Protein AF-A0A1F8E9P5-F1 (afdb_monomer_lite)

Structure (mmCIF, N/CA/C/O backbone):
data_AF-A0A1F8E9P5-F1
#
_entry.id   AF-A0A1F8E9P5-F1
#
loop_
_atom_site.group_PDB
_atom_site.id
_atom_site.type_symbol
_atom_site.label_atom_id
_atom_site.label_alt_id
_atom_site.label_comp_id
_atom_site.label_asym_id
_atom_site.label_entity_id
_atom_site.label_seq_id
_atom_site.pdbx_PDB_ins_code
_atom_site.Cartn_x
_atom_site.Cartn_y
_atom_site.Cartn_z
_atom_site.occupancy
_atom_site.B_iso_or_equiv
_atom_site.auth_seq_id
_atom_site.auth_comp_id
_atom_site.auth_asym_id
_atom_site.auth_atom_id
_atom_site.pdbx_PDB_model_num
ATOM 1 N N . MET A 1 1 ? -4.922 -18.861 25.601 1.00 69.19 1 MET A N 1
ATOM 2 C CA . MET A 1 1 ? -3.765 -18.806 24.678 1.00 69.19 1 MET A CA 1
ATOM 3 C C . MET A 1 1 ? -2.834 -17.682 25.122 1.00 69.19 1 MET A C 1
ATOM 5 O O . MET A 1 1 ? -3.332 -16.629 25.507 1.00 69.19 1 MET A O 1
ATOM 9 N N . ASN A 1 2 ? -1.520 -17.911 25.160 1.00 91.44 2 ASN A N 1
ATOM 10 C CA . ASN A 1 2 ? -0.549 -16.945 25.691 1.00 91.44 2 ASN A CA 1
ATOM 11 C C . ASN A 1 2 ? -0.486 -15.687 24.793 1.00 91.44 2 ASN A C 1
ATOM 13 O O . ASN A 1 2 ? -0.272 -15.809 23.586 1.00 91.44 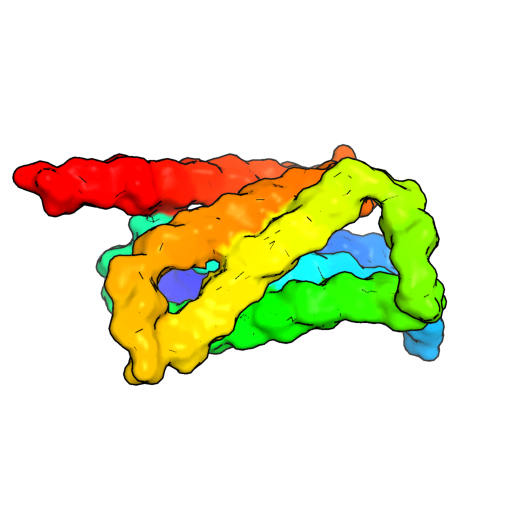2 ASN A O 1
ATOM 17 N N . LYS A 1 3 ? -0.674 -14.487 25.371 1.00 91.94 3 LYS A N 1
ATOM 18 C CA . LYS A 1 3 ? -0.650 -13.200 24.642 1.00 91.94 3 LYS A CA 1
ATOM 19 C C . LYS A 1 3 ? 0.646 -13.006 23.852 1.00 91.94 3 LYS A C 1
ATOM 21 O O . LYS A 1 3 ? 0.608 -12.487 22.740 1.00 91.94 3 LYS A O 1
ATOM 26 N N . THR A 1 4 ? 1.767 -13.474 24.393 1.00 95.00 4 THR A N 1
ATOM 27 C CA . THR A 1 4 ? 3.074 -13.409 23.738 1.00 95.00 4 THR A CA 1
ATOM 28 C C . THR A 1 4 ? 3.094 -14.241 22.463 1.00 95.00 4 THR A C 1
ATOM 30 O O . THR A 1 4 ? 3.556 -13.753 21.438 1.00 95.00 4 THR A O 1
ATOM 33 N N . ILE A 1 5 ? 2.539 -15.457 22.485 1.00 96.44 5 ILE A N 1
ATOM 34 C CA . ILE A 1 5 ? 2.471 -16.320 21.294 1.00 96.44 5 ILE A CA 1
ATOM 35 C C . ILE A 1 5 ? 1.639 -15.638 20.204 1.00 96.44 5 ILE A C 1
ATOM 37 O O . ILE A 1 5 ? 2.092 -15.532 19.071 1.00 96.44 5 ILE A O 1
ATOM 41 N N . ILE A 1 6 ? 0.471 -15.090 20.561 1.00 96.06 6 ILE A N 1
ATOM 42 C CA . ILE A 1 6 ? -0.401 -14.377 19.612 1.00 96.06 6 ILE A CA 1
ATOM 43 C C . ILE A 1 6 ? 0.330 -13.199 18.967 1.00 96.06 6 ILE A C 1
ATOM 45 O O . ILE A 1 6 ? 0.298 -13.058 17.747 1.00 96.06 6 ILE A O 1
ATOM 49 N N . LYS A 1 7 ? 1.021 -12.380 19.769 1.00 95.94 7 LYS A N 1
ATOM 50 C CA . LYS A 1 7 ? 1.811 -11.252 19.265 1.00 95.94 7 LYS A CA 1
ATOM 51 C C . LYS A 1 7 ? 2.848 -11.707 18.233 1.00 95.94 7 LYS A C 1
ATOM 53 O O . LYS A 1 7 ? 2.917 -11.118 17.161 1.00 95.94 7 LYS A O 1
ATOM 58 N N . HIS A 1 8 ? 3.599 -12.773 18.519 1.00 97.12 8 HIS A N 1
ATOM 59 C CA . HIS A 1 8 ? 4.586 -13.306 17.575 1.00 97.12 8 HIS A CA 1
ATOM 60 C C . HIS A 1 8 ? 3.929 -13.832 16.299 1.00 97.12 8 HIS A C 1
ATOM 62 O O . HIS A 1 8 ? 4.417 -13.536 15.214 1.00 97.12 8 HIS A O 1
ATOM 68 N N . CYS A 1 9 ? 2.801 -14.541 16.398 1.00 97.69 9 CYS A N 1
ATOM 69 C CA . CYS A 1 9 ? 2.061 -14.997 15.221 1.00 97.69 9 CYS A CA 1
ATOM 70 C C . CYS A 1 9 ? 1.606 -13.825 14.337 1.00 97.69 9 CYS A C 1
ATOM 72 O O . CYS A 1 9 ? 1.766 -13.895 13.122 1.00 97.69 9 CYS A O 1
ATOM 74 N N . ILE A 1 10 ? 1.094 -12.740 14.932 1.00 97.00 10 ILE A N 1
ATOM 75 C CA . ILE A 1 10 ? 0.690 -11.526 14.200 1.00 97.00 10 ILE A CA 1
ATOM 76 C C . ILE A 1 10 ? 1.898 -10.896 13.497 1.00 97.00 10 ILE A C 1
ATOM 78 O O . ILE A 1 10 ? 1.820 -10.580 12.312 1.00 97.00 10 ILE A O 1
ATOM 82 N N . THR A 1 11 ? 3.020 -10.732 14.203 1.00 96.75 11 THR A N 1
ATOM 83 C CA . THR A 1 11 ? 4.236 -10.143 13.625 1.00 96.75 11 THR A CA 1
ATOM 84 C 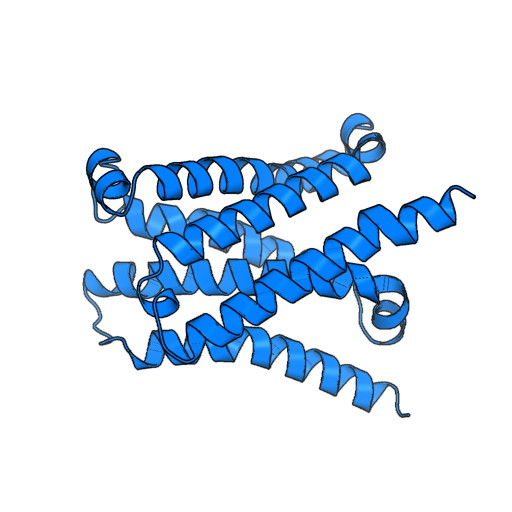C . THR A 1 11 ? 4.797 -11.003 12.497 1.00 96.75 11 THR A C 1
ATOM 86 O O . THR A 1 11 ? 5.084 -10.477 11.428 1.00 96.75 11 THR A O 1
ATOM 89 N N . ILE A 1 12 ? 4.899 -12.320 12.696 1.00 97.88 12 ILE A N 1
ATOM 90 C CA . ILE A 1 12 ? 5.371 -13.256 11.669 1.00 97.88 12 ILE A CA 1
ATOM 91 C C . ILE A 1 12 ? 4.463 -13.191 10.443 1.00 97.88 12 ILE A C 1
ATOM 93 O O . ILE A 1 12 ? 4.963 -13.078 9.330 1.00 97.88 12 ILE A O 1
ATOM 97 N N . PHE A 1 13 ? 3.143 -13.201 10.633 1.00 97.69 13 PHE A N 1
ATOM 98 C CA . PHE A 1 13 ? 2.192 -13.068 9.534 1.00 97.69 13 PHE A CA 1
ATOM 99 C C . PHE A 1 13 ? 2.390 -11.762 8.755 1.00 97.69 13 PHE A C 1
ATOM 101 O O . PHE A 1 13 ? 2.481 -11.798 7.531 1.00 97.69 13 PHE A O 1
ATOM 108 N N . ALA A 1 14 ? 2.509 -10.624 9.446 1.00 97.38 14 ALA A N 1
ATOM 109 C CA . ALA A 1 14 ? 2.732 -9.331 8.805 1.00 97.38 14 ALA A CA 1
ATOM 110 C C . ALA A 1 14 ? 4.063 -9.292 8.033 1.00 97.38 14 ALA A C 1
ATOM 112 O O . ALA A 1 14 ? 4.106 -8.820 6.898 1.00 97.38 14 ALA A O 1
ATOM 113 N N . CYS A 1 15 ? 5.138 -9.839 8.608 1.00 97.75 15 CYS A N 1
ATOM 114 C CA . CYS A 1 15 ? 6.429 -9.947 7.934 1.00 97.75 15 CYS A CA 1
ATOM 115 C C . CYS A 1 15 ? 6.348 -10.849 6.699 1.00 97.75 15 CYS A C 1
ATOM 117 O O . CYS A 1 15 ? 6.818 -10.454 5.639 1.00 97.75 15 CYS A O 1
ATOM 119 N N . LEU A 1 16 ? 5.730 -12.028 6.805 1.00 97.94 16 LEU A N 1
ATOM 120 C CA 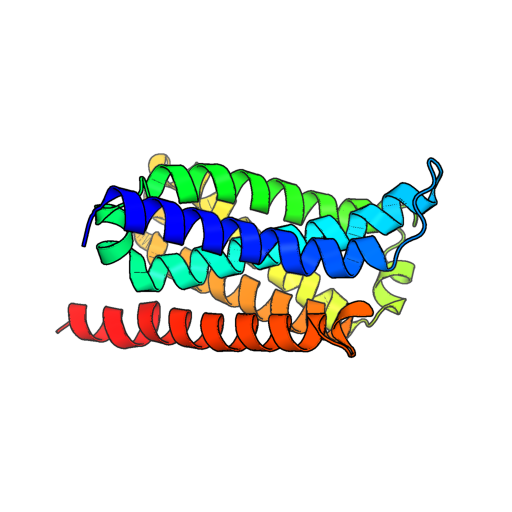. LEU A 1 16 ? 5.576 -12.952 5.680 1.00 97.94 16 LEU A CA 1
ATOM 121 C C . LEU A 1 16 ? 4.715 -12.359 4.567 1.00 97.94 16 LEU A C 1
ATOM 123 O O . LEU A 1 16 ? 5.052 -12.530 3.398 1.00 97.94 16 LEU A O 1
ATOM 127 N N . ALA A 1 17 ? 3.656 -11.627 4.921 1.00 97.38 17 ALA A N 1
ATOM 128 C CA . ALA A 1 17 ? 2.821 -10.935 3.950 1.00 97.38 17 ALA A CA 1
ATOM 129 C C . ALA A 1 17 ? 3.639 -9.952 3.103 1.00 97.38 17 ALA A C 1
ATOM 131 O O . ALA A 1 17 ? 3.447 -9.887 1.901 1.00 97.38 17 ALA A O 1
ATOM 132 N N . ILE A 1 18 ? 4.596 -9.241 3.700 1.00 97.75 18 ILE A N 1
ATOM 133 C CA . ILE A 1 18 ? 5.455 -8.291 2.979 1.00 97.75 18 ILE A CA 1
ATOM 134 C C . ILE A 1 18 ? 6.592 -9.001 2.231 1.00 97.75 18 ILE A C 1
ATOM 136 O O . ILE A 1 18 ? 6.859 -8.708 1.067 1.00 97.75 18 ILE A O 1
ATOM 140 N N . ILE A 1 19 ? 7.287 -9.921 2.904 1.00 97.88 19 ILE A N 1
ATOM 141 C CA . ILE A 1 19 ? 8.506 -10.554 2.388 1.00 97.88 19 ILE A CA 1
ATOM 142 C C . ILE A 1 19 ? 8.188 -11.454 1.200 1.00 97.88 19 ILE A C 1
ATOM 144 O O . ILE A 1 19 ? 8.956 -11.472 0.243 1.00 97.88 19 ILE A O 1
ATOM 148 N N . TYR A 1 20 ? 7.075 -12.192 1.233 1.00 97.38 20 TYR A N 1
ATOM 149 C CA . TYR A 1 20 ? 6.775 -13.159 0.184 1.00 97.38 20 TYR A CA 1
ATOM 150 C C . TYR A 1 20 ? 6.620 -12.504 -1.204 1.00 97.38 20 TYR A C 1
ATOM 152 O O . TYR A 1 20 ? 7.397 -12.868 -2.091 1.00 97.38 20 TYR A O 1
ATOM 160 N N . PRO A 1 21 ? 5.740 -11.501 -1.416 1.00 96.31 21 PRO A N 1
ATOM 161 C CA . PRO A 1 21 ? 5.625 -10.804 -2.698 1.00 96.31 21 PRO A CA 1
ATOM 162 C C . PRO A 1 21 ? 6.952 -10.239 -3.205 1.00 96.31 21 PRO A C 1
ATOM 164 O O . PRO A 1 21 ? 7.295 -10.403 -4.375 1.00 96.31 21 PRO A O 1
ATOM 167 N N . ILE A 1 22 ? 7.723 -9.621 -2.305 1.00 96.31 22 ILE A N 1
ATOM 168 C CA . ILE A 1 22 ? 9.023 -9.036 -2.638 1.00 96.31 22 ILE A CA 1
ATOM 169 C C . ILE A 1 22 ? 10.010 -10.130 -3.044 1.00 96.31 22 ILE A C 1
ATOM 171 O O . ILE A 1 22 ? 10.682 -9.982 -4.055 1.00 96.31 22 ILE A O 1
ATOM 175 N N . SER A 1 23 ? 10.078 -11.247 -2.317 1.00 96.06 23 SER A N 1
ATOM 176 C CA . SER A 1 23 ? 11.000 -12.345 -2.630 1.00 96.06 23 SER A CA 1
ATOM 177 C C . SER A 1 23 ? 10.724 -12.988 -3.988 1.00 96.06 23 SER A C 1
ATOM 179 O O . SER A 1 23 ? 11.669 -13.328 -4.697 1.00 96.06 23 SER A O 1
ATOM 181 N N . VAL A 1 24 ? 9.449 -13.109 -4.375 1.00 93.94 24 VAL A N 1
ATOM 182 C CA . VAL A 1 24 ? 9.059 -13.659 -5.680 1.00 93.94 24 VAL A CA 1
ATOM 183 C C . VAL A 1 24 ? 9.529 -12.733 -6.802 1.00 93.94 24 VAL A C 1
ATOM 185 O O . VAL A 1 24 ? 10.115 -13.201 -7.771 1.00 93.94 24 VAL A O 1
ATOM 188 N N . ASN A 1 25 ? 9.334 -11.423 -6.647 1.00 92.25 25 ASN A N 1
ATOM 189 C CA . ASN A 1 25 ? 9.776 -10.421 -7.616 1.00 92.25 25 ASN A CA 1
ATOM 190 C C . ASN A 1 25 ? 11.315 -10.313 -7.685 1.00 92.25 25 ASN A C 1
ATOM 192 O O . ASN A 1 25 ? 11.890 -10.395 -8.767 1.00 92.25 25 ASN A O 1
ATOM 196 N N . VAL A 1 26 ? 11.999 -10.236 -6.538 1.00 92.75 26 VAL A N 1
ATOM 197 C CA . VAL A 1 26 ? 13.471 -10.173 -6.441 1.00 92.75 26 VAL A CA 1
ATOM 198 C C . VAL A 1 26 ? 14.135 -11.409 -7.055 1.00 92.75 26 VAL A C 1
ATOM 200 O O . VAL A 1 26 ? 15.183 -11.277 -7.687 1.00 92.75 26 VAL A O 1
ATOM 203 N N . GLY A 1 27 ? 13.536 -12.594 -6.889 1.00 90.00 27 GLY A N 1
ATOM 204 C CA . GLY A 1 27 ? 14.042 -13.853 -7.444 1.00 90.00 27 GLY A CA 1
ATOM 205 C C . GLY A 1 27 ? 14.034 -13.915 -8.975 1.00 90.00 27 GLY A C 1
ATOM 206 O O . GLY A 1 27 ? 14.786 -14.700 -9.546 1.00 90.00 27 GLY A O 1
ATOM 207 N N . ASN A 1 28 ? 13.244 -13.062 -9.633 1.00 85.69 28 ASN A N 1
ATOM 208 C CA . ASN A 1 28 ? 13.155 -12.979 -11.092 1.00 85.69 28 ASN A CA 1
ATOM 209 C C . ASN A 1 28 ? 14.096 -11.919 -11.699 1.00 85.69 28 ASN A C 1
ATOM 211 O O . ASN A 1 28 ? 14.141 -11.769 -12.919 1.00 85.69 28 ASN A O 1
ATOM 215 N N . MET A 1 29 ? 14.843 -11.170 -10.878 1.00 88.19 29 MET A N 1
ATOM 216 C CA . MET A 1 29 ? 15.658 -10.035 -11.323 1.00 88.19 29 MET A CA 1
ATOM 217 C C . MET A 1 29 ? 17.156 -10.334 -11.337 1.00 88.19 29 MET A C 1
ATOM 219 O O . MET A 1 29 ? 17.708 -10.932 -10.414 1.00 88.19 29 MET A O 1
ATOM 223 N N . SER A 1 30 ? 17.854 -9.800 -12.343 1.00 87.19 30 SER A N 1
ATOM 224 C CA . SER A 1 30 ? 19.314 -9.703 -12.338 1.00 87.19 30 SER A CA 1
ATOM 225 C C . SER A 1 30 ? 19.759 -8.430 -11.612 1.00 87.19 30 SER A C 1
ATOM 227 O O . SER A 1 30 ? 19.459 -7.315 -12.051 1.00 87.19 30 SER A O 1
ATOM 229 N N . TRP A 1 31 ? 20.494 -8.584 -10.513 1.00 89.69 31 TRP A N 1
ATOM 230 C CA . TRP A 1 31 ? 20.974 -7.468 -9.698 1.00 89.69 31 TRP A CA 1
ATOM 231 C C . TRP A 1 31 ? 22.342 -6.989 -10.172 1.00 89.69 31 TRP A C 1
ATOM 233 O O . TRP A 1 31 ? 23.352 -7.659 -9.971 1.00 89.69 31 TRP A O 1
ATOM 243 N N . THR A 1 32 ? 22.376 -5.805 -10.785 1.00 90.19 32 THR A N 1
ATOM 244 C CA . THR A 1 32 ? 23.616 -5.144 -11.210 1.00 90.19 32 THR A CA 1
ATOM 245 C C . THR A 1 32 ? 23.625 -3.681 -10.767 1.00 90.19 32 THR A C 1
ATOM 247 O O . THR A 1 32 ? 22.588 -3.022 -10.796 1.00 90.19 32 THR A O 1
ATOM 250 N N . LEU A 1 33 ? 24.784 -3.161 -10.344 1.00 87.88 33 LEU A N 1
ATOM 251 C CA . LEU A 1 33 ? 24.952 -1.774 -9.877 1.00 87.88 33 LEU A CA 1
ATOM 252 C C . LEU A 1 33 ? 25.081 -0.795 -11.059 1.00 87.88 33 LEU A C 1
ATOM 254 O O . LEU A 1 33 ? 26.111 -0.155 -11.249 1.00 87.88 33 LEU A O 1
ATOM 258 N N . ASN A 1 34 ? 24.046 -0.720 -11.891 1.00 89.88 34 ASN A N 1
ATOM 259 C CA . ASN A 1 34 ? 23.957 0.188 -13.036 1.00 89.88 34 ASN A CA 1
ATOM 260 C C . ASN A 1 34 ? 22.540 0.794 -13.127 1.00 89.88 34 ASN A C 1
ATOM 262 O O . ASN A 1 34 ? 21.768 0.736 -12.169 1.00 89.88 34 ASN A O 1
ATOM 266 N N . SER A 1 35 ? 22.180 1.382 -14.270 1.00 83.62 35 SER A N 1
ATOM 267 C CA . SER A 1 35 ? 20.854 1.974 -14.499 1.00 83.62 35 SER A CA 1
ATOM 268 C C . SER A 1 35 ? 19.687 0.986 -14.345 1.00 83.62 35 SER A C 1
ATOM 270 O O . SER A 1 35 ? 18.573 1.421 -14.053 1.00 83.62 35 SER A O 1
ATOM 272 N N . SER A 1 36 ? 19.921 -0.328 -14.456 1.00 88.56 36 SER A N 1
ATOM 273 C CA . SER A 1 36 ? 18.911 -1.364 -14.204 1.00 88.56 36 SER A CA 1
ATOM 274 C C . SER A 1 36 ? 18.472 -1.408 -12.740 1.00 88.56 36 SER A C 1
ATOM 276 O O . SER A 1 36 ? 17.364 -1.850 -12.451 1.00 88.56 36 SER A O 1
ATOM 278 N N . LEU A 1 37 ? 19.307 -0.932 -11.806 1.00 93.06 37 LEU A N 1
ATOM 279 C CA . LEU A 1 37 ? 18.988 -0.939 -10.380 1.00 93.06 37 LEU A CA 1
ATOM 280 C C . LEU A 1 37 ? 17.717 -0.135 -10.089 1.00 93.06 37 LEU A C 1
ATOM 282 O O . LEU A 1 37 ? 16.878 -0.579 -9.311 1.00 93.06 37 LEU A O 1
ATOM 286 N N . ILE A 1 38 ? 17.549 1.021 -10.735 1.00 93.50 38 ILE A N 1
ATOM 287 C CA . ILE A 1 38 ? 16.369 1.873 -10.541 1.00 93.50 38 ILE A CA 1
ATOM 288 C C . ILE A 1 38 ? 15.101 1.152 -11.021 1.00 93.50 38 ILE A C 1
ATOM 290 O O . ILE A 1 38 ? 14.097 1.140 -10.308 1.00 93.50 38 ILE A O 1
ATOM 294 N N . PHE A 1 39 ? 15.166 0.487 -12.178 1.00 91.62 39 PHE A N 1
ATOM 295 C CA . PHE A 1 39 ? 14.051 -0.299 -12.714 1.00 91.62 39 PHE A CA 1
ATOM 296 C C . PHE A 1 39 ? 13.727 -1.535 -11.867 1.00 91.62 39 PHE A C 1
ATOM 298 O O . PHE A 1 39 ? 12.559 -1.884 -11.745 1.00 91.62 39 PHE A O 1
ATOM 305 N N . ASN A 1 40 ? 14.721 -2.151 -11.223 1.00 93.88 40 ASN A N 1
ATOM 306 C CA . ASN A 1 40 ? 14.493 -3.255 -10.285 1.00 93.88 40 ASN A CA 1
ATOM 307 C C . ASN A 1 40 ? 13.853 -2.772 -8.972 1.00 93.88 40 ASN A C 1
ATOM 309 O O . ASN A 1 40 ? 13.024 -3.464 -8.386 1.00 93.88 40 ASN A O 1
ATOM 313 N N . LEU A 1 41 ? 14.210 -1.572 -8.498 1.00 95.69 41 LEU A N 1
ATOM 314 C CA . LEU A 1 41 ? 13.629 -0.989 -7.284 1.00 95.69 41 LEU A CA 1
ATOM 315 C C . LEU A 1 41 ? 12.191 -0.498 -7.499 1.00 95.69 41 LEU A C 1
ATOM 317 O O . LEU A 1 41 ? 11.376 -0.597 -6.582 1.00 95.69 41 LEU A O 1
ATOM 321 N N . PHE A 1 42 ? 11.865 0.005 -8.694 1.00 95.56 42 PHE A N 1
ATOM 322 C CA . PHE A 1 42 ? 10.532 0.497 -9.059 1.00 95.56 42 PHE A CA 1
ATOM 323 C C . PHE A 1 42 ? 9.372 -0.420 -8.605 1.00 95.56 42 PHE A C 1
ATOM 325 O O . PHE A 1 42 ? 8.528 0.042 -7.823 1.00 95.56 42 PHE A O 1
ATOM 332 N N . PRO A 1 43 ? 9.305 -1.703 -9.012 1.00 95.12 43 PRO A N 1
ATOM 333 C CA . PRO A 1 43 ? 8.221 -2.596 -8.612 1.00 95.12 43 PRO A CA 1
ATOM 334 C C . PRO A 1 43 ? 8.281 -2.957 -7.125 1.00 95.12 43 PRO A C 1
ATOM 336 O O . PRO A 1 43 ? 7.229 -3.104 -6.510 1.00 95.12 43 PRO A O 1
ATOM 339 N N . ILE A 1 44 ? 9.466 -3.024 -6.504 1.00 96.44 44 ILE A N 1
ATOM 340 C CA . ILE A 1 44 ? 9.610 -3.355 -5.076 1.00 96.44 44 ILE A CA 1
ATOM 341 C C . ILE A 1 44 ? 8.895 -2.325 -4.202 1.00 96.44 44 ILE A C 1
ATOM 343 O O . ILE A 1 44 ? 8.151 -2.703 -3.297 1.00 96.44 44 ILE A O 1
ATOM 347 N N . PHE A 1 45 ? 9.055 -1.030 -4.491 1.00 98.06 45 PHE A N 1
ATOM 348 C CA . PHE A 1 45 ? 8.343 0.018 -3.754 1.00 98.06 45 PHE A CA 1
ATOM 349 C C . PHE A 1 45 ? 6.826 -0.045 -3.973 1.00 98.06 45 PHE A C 1
ATOM 351 O O . PHE A 1 45 ? 6.068 0.163 -3.024 1.00 98.06 45 PHE A O 1
ATOM 358 N N . GLY A 1 46 ? 6.374 -0.400 -5.181 1.00 97.12 46 GLY A N 1
ATOM 359 C CA . GLY A 1 46 ? 4.955 -0.629 -5.465 1.00 97.12 46 GLY A CA 1
ATOM 360 C C . GLY A 1 46 ? 4.384 -1.807 -4.667 1.00 97.12 46 GLY A C 1
ATOM 361 O O . GLY A 1 46 ? 3.357 -1.668 -4.000 1.00 97.12 46 GLY A O 1
ATOM 362 N N . LEU A 1 47 ? 5.086 -2.947 -4.665 1.00 97.25 47 LEU A N 1
ATOM 363 C CA . LEU A 1 47 ? 4.696 -4.151 -3.928 1.00 97.25 47 LEU A CA 1
ATOM 364 C C . LEU A 1 47 ? 4.669 -3.909 -2.415 1.00 97.25 47 LEU A C 1
ATOM 366 O O . LEU A 1 47 ? 3.729 -4.315 -1.726 1.00 97.25 47 LEU A O 1
ATOM 370 N N . PHE A 1 48 ? 5.686 -3.222 -1.899 1.00 98.38 48 PHE A N 1
ATOM 371 C CA . PHE A 1 48 ? 5.808 -2.896 -0.484 1.00 98.38 48 PHE A CA 1
ATOM 372 C C . PHE A 1 48 ? 4.696 -1.944 -0.025 1.00 98.38 48 PHE A C 1
ATOM 374 O O . PHE A 1 48 ? 4.016 -2.237 0.961 1.00 98.38 48 PHE A O 1
ATOM 381 N N . ALA A 1 49 ? 4.439 -0.862 -0.774 1.00 98.25 49 ALA A N 1
ATOM 382 C CA . ALA A 1 49 ? 3.341 0.062 -0.492 1.00 98.25 49 ALA A CA 1
ATOM 383 C C . ALA A 1 49 ? 1.988 -0.658 -0.484 1.00 98.25 49 ALA A C 1
ATOM 385 O O . ALA A 1 49 ? 1.221 -0.530 0.471 1.00 98.25 49 ALA A O 1
ATOM 386 N N . PHE A 1 50 ? 1.711 -1.449 -1.525 1.00 98.06 50 PHE A N 1
ATOM 387 C CA . PHE A 1 50 ? 0.450 -2.169 -1.661 1.00 98.06 50 PHE A CA 1
ATOM 388 C C . PHE A 1 50 ? 0.223 -3.155 -0.513 1.00 98.06 50 PHE A C 1
ATOM 390 O O . PHE A 1 50 ? -0.863 -3.203 0.062 1.00 98.06 50 PHE A O 1
ATOM 397 N N . THR A 1 51 ? 1.250 -3.918 -0.139 1.00 98.31 51 THR A N 1
ATOM 398 C CA . THR A 1 51 ? 1.119 -4.924 0.920 1.00 98.31 51 THR A CA 1
ATOM 399 C C . THR A 1 51 ? 0.930 -4.280 2.295 1.00 98.31 51 THR A C 1
ATOM 401 O O . THR A 1 51 ? 0.143 -4.766 3.107 1.00 98.31 51 THR A O 1
ATOM 404 N N . LEU A 1 52 ? 1.592 -3.150 2.563 1.00 98.50 52 LEU A N 1
ATOM 405 C CA . LEU A 1 52 ? 1.360 -2.385 3.789 1.00 98.50 52 LEU A CA 1
ATOM 406 C C . LEU A 1 52 ? -0.043 -1.764 3.830 1.00 98.50 52 LEU A C 1
ATOM 408 O O . LEU A 1 52 ? -0.689 -1.816 4.877 1.00 98.50 52 LEU A O 1
ATOM 412 N N . LEU A 1 53 ? -0.539 -1.235 2.706 1.00 98.38 53 LEU A N 1
ATOM 413 C CA . LEU A 1 53 ? -1.922 -0.759 2.587 1.00 98.38 53 LEU A CA 1
ATOM 414 C C . LEU A 1 53 ? -2.919 -1.894 2.845 1.00 98.38 53 LEU A C 1
ATOM 416 O O . LEU A 1 53 ? -3.843 -1.731 3.640 1.00 98.38 53 LEU A O 1
ATOM 420 N N . TRP A 1 54 ? -2.684 -3.076 2.270 1.00 98.62 54 TRP A N 1
ATOM 421 C CA . TRP A 1 54 ? -3.483 -4.266 2.554 1.00 98.62 54 TRP A CA 1
ATOM 422 C C . TRP A 1 54 ? -3.470 -4.620 4.049 1.00 98.62 54 TRP A C 1
ATOM 424 O O . TRP A 1 54 ? -4.532 -4.829 4.642 1.00 98.62 54 TRP A O 1
ATOM 434 N N . LEU A 1 55 ? -2.294 -4.620 4.690 1.00 98.44 55 LEU A N 1
ATOM 435 C CA . LEU A 1 55 ? -2.180 -4.860 6.129 1.00 98.44 55 LEU A CA 1
ATOM 436 C C . LEU A 1 55 ? -2.961 -3.824 6.945 1.00 98.44 55 LEU A C 1
ATOM 438 O O . LEU A 1 55 ? -3.626 -4.216 7.901 1.00 98.44 55 LEU A O 1
ATOM 442 N N . HIS A 1 56 ? -2.930 -2.537 6.583 1.00 97.88 56 HIS A N 1
ATOM 443 C CA . HIS A 1 56 ? -3.748 -1.496 7.227 1.00 97.88 56 HIS A CA 1
ATOM 444 C C . HIS A 1 56 ? -5.237 -1.795 7.097 1.0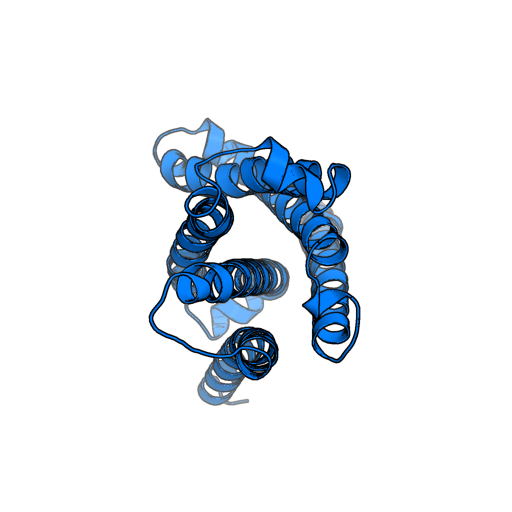0 97.88 56 HIS A C 1
ATOM 446 O O . HIS A 1 56 ? -5.957 -1.770 8.096 1.00 97.88 56 HIS A O 1
ATOM 452 N N . THR A 1 57 ? -5.692 -2.127 5.890 1.00 97.81 57 THR A N 1
ATOM 453 C CA . THR A 1 57 ? -7.099 -2.414 5.606 1.00 97.81 57 THR A CA 1
ATOM 454 C C . THR A 1 57 ? -7.607 -3.621 6.397 1.00 97.81 57 THR A C 1
ATOM 456 O O . THR A 1 57 ? -8.637 -3.524 7.067 1.00 97.81 57 THR A O 1
ATOM 459 N N . ILE A 1 58 ? -6.878 -4.743 6.385 1.00 97.94 58 ILE A N 1
ATOM 460 C CA . ILE A 1 58 ? -7.242 -5.929 7.175 1.00 97.94 58 ILE A CA 1
ATOM 461 C C . ILE A 1 58 ? -7.181 -5.616 8.670 1.00 97.94 58 ILE A C 1
ATOM 463 O O . ILE A 1 58 ? -8.115 -5.924 9.411 1.00 97.94 58 ILE A O 1
ATOM 467 N N . SER A 1 59 ? -6.115 -4.958 9.126 1.00 97.12 59 SER A N 1
ATOM 468 C CA . SER A 1 59 ? -5.939 -4.636 10.543 1.00 97.12 59 SER A CA 1
ATOM 469 C C . SER A 1 59 ? -7.035 -3.705 11.063 1.00 97.12 59 SER A C 1
ATOM 471 O O . SER A 1 59 ? -7.472 -3.872 12.198 1.00 97.12 59 SER A O 1
ATOM 473 N N . GLY A 1 60 ? -7.557 -2.792 10.239 1.00 95.38 60 GLY A N 1
ATOM 474 C CA . GLY A 1 60 ? -8.703 -1.946 10.587 1.00 95.38 60 GLY A CA 1
ATOM 475 C C . GLY A 1 60 ? -9.977 -2.744 10.891 1.00 95.38 60 GLY A C 1
ATOM 476 O O . GLY A 1 60 ? -10.680 -2.452 11.861 1.00 95.38 60 GLY A O 1
ATOM 477 N N . ALA A 1 61 ? -10.245 -3.817 10.139 1.00 96.69 61 ALA A N 1
ATOM 478 C CA . ALA A 1 61 ? -11.383 -4.700 10.415 1.00 96.69 61 ALA A CA 1
ATOM 479 C C . ALA A 1 61 ? -11.244 -5.431 11.766 1.00 96.69 61 ALA A C 1
ATOM 481 O O . ALA A 1 61 ? -12.244 -5.668 12.451 1.00 96.69 61 ALA A O 1
ATOM 482 N N . PHE A 1 62 ? -10.008 -5.732 12.178 1.00 97.00 62 PHE A N 1
ATOM 483 C CA . PHE A 1 62 ? -9.676 -6.440 13.420 1.00 97.00 62 PHE A CA 1
ATOM 484 C C . PHE A 1 62 ? -9.134 -5.534 14.537 1.00 97.00 62 PHE A C 1
ATOM 486 O O . PHE A 1 62 ? -8.614 -6.041 15.532 1.00 97.00 62 PHE A O 1
ATOM 493 N N . GLU A 1 63 ? -9.271 -4.212 14.418 1.00 95.88 63 GLU A N 1
ATOM 494 C CA . GLU A 1 63 ? -8.606 -3.232 15.286 1.00 95.88 63 GLU A CA 1
ATOM 495 C C . GLU A 1 63 ? -8.820 -3.512 16.783 1.00 95.88 63 GLU A C 1
ATOM 497 O O . GLU A 1 63 ? -7.865 -3.612 17.554 1.00 95.88 63 GLU A O 1
ATOM 502 N N . SER A 1 64 ? -10.074 -3.704 17.205 1.00 95.31 64 SER A N 1
ATOM 503 C CA . SER A 1 64 ? -10.426 -3.922 18.616 1.00 95.31 64 SER A CA 1
ATOM 504 C C . SER A 1 64 ? -9.840 -5.212 19.196 1.00 95.31 64 SER A C 1
ATOM 506 O O . SER A 1 64 ? -9.615 -5.310 20.405 1.00 95.31 64 SER A O 1
ATOM 508 N N . TRP A 1 65 ? -9.589 -6.215 18.352 1.00 96.94 65 TRP A N 1
ATOM 509 C CA . TRP A 1 65 ? -8.914 -7.445 18.744 1.00 96.94 65 TRP A CA 1
ATOM 510 C C . TRP A 1 65 ? -7.395 -7.253 18.763 1.00 96.94 65 TRP A C 1
ATOM 512 O O . TRP A 1 65 ? -6.760 -7.603 19.756 1.00 96.94 65 TRP A O 1
ATOM 522 N N . LEU A 1 66 ? -6.821 -6.631 17.729 1.00 97.44 66 LEU A N 1
ATOM 523 C CA . LEU A 1 66 ? -5.379 -6.397 17.603 1.00 97.44 66 LEU A CA 1
ATOM 524 C C . LEU A 1 66 ? -4.820 -5.517 18.726 1.00 97.44 66 LEU A C 1
ATOM 526 O O . LEU A 1 66 ? -3.771 -5.845 19.282 1.00 97.44 66 LEU A O 1
ATOM 530 N N . ARG A 1 67 ? -5.553 -4.474 19.140 1.00 97.62 67 ARG A N 1
ATOM 531 C CA . ARG A 1 67 ? -5.176 -3.587 20.260 1.00 97.62 67 ARG A CA 1
ATOM 532 C C . ARG A 1 67 ? -4.937 -4.323 21.587 1.00 97.62 67 ARG A C 1
ATOM 534 O O . ARG A 1 67 ? -4.293 -3.787 22.479 1.00 97.62 67 ARG A O 1
ATOM 541 N N . LYS A 1 68 ? -5.419 -5.563 21.739 1.00 97.12 68 LYS A N 1
ATOM 542 C CA . LYS A 1 68 ? -5.173 -6.396 22.933 1.00 97.12 68 LYS A CA 1
ATOM 543 C C . LYS A 1 68 ? -3.778 -7.036 22.953 1.00 97.12 68 LYS A C 1
ATOM 545 O O . LYS A 1 68 ? -3.379 -7.562 23.996 1.00 97.12 68 LYS A O 1
ATOM 550 N N . TYR A 1 69 ? -3.077 -7.045 21.818 1.00 97.19 69 TYR A N 1
ATOM 551 C CA . TYR A 1 69 ? -1.830 -7.791 21.610 1.00 97.19 69 TYR A CA 1
ATOM 552 C C . TYR A 1 69 ? -0.682 -6.935 21.065 1.00 97.19 69 TYR A C 1
ATOM 554 O O . TYR A 1 69 ? 0.479 -7.265 21.314 1.00 97.19 69 TYR A O 1
ATOM 562 N N . ILE A 1 70 ? -0.988 -5.859 20.335 1.00 96.81 70 ILE A N 1
ATOM 563 C CA . ILE A 1 70 ? -0.001 -4.956 19.736 1.00 96.81 70 ILE A CA 1
ATOM 564 C C . ILE A 1 70 ? -0.354 -3.492 20.001 1.00 96.81 70 ILE A C 1
ATOM 566 O O . ILE A 1 70 ? -1.520 -3.150 20.203 1.00 96.81 70 ILE A O 1
ATOM 570 N N . ASP A 1 71 ? 0.661 -2.633 19.941 1.00 96.94 71 ASP A N 1
ATOM 571 C CA . ASP A 1 71 ? 0.464 -1.190 19.847 1.00 96.94 71 ASP A CA 1
ATOM 572 C C . ASP A 1 71 ? 0.017 -0.845 18.420 1.00 96.94 71 ASP A C 1
ATOM 574 O O . ASP A 1 71 ? 0.821 -0.742 17.489 1.00 96.94 71 ASP A O 1
ATOM 578 N N . PHE A 1 72 ? -1.300 -0.781 18.241 1.00 96.75 72 PHE A N 1
ATOM 579 C CA . PHE A 1 72 ? -1.919 -0.572 16.937 1.00 96.75 72 PHE A CA 1
ATOM 580 C C . PHE A 1 72 ? -1.623 0.823 16.377 1.00 96.75 72 PHE A C 1
ATOM 582 O O . PHE A 1 72 ? -1.392 0.960 15.177 1.00 96.75 72 PHE A O 1
ATOM 589 N N . ASP A 1 73 ? -1.592 1.845 17.234 1.00 95.44 73 ASP A N 1
ATOM 590 C CA . ASP A 1 73 ? -1.370 3.224 16.800 1.00 95.44 73 ASP A CA 1
ATOM 591 C C . ASP A 1 73 ? 0.079 3.417 16.357 1.00 95.44 73 ASP A C 1
ATOM 593 O O . ASP A 1 73 ? 0.318 3.966 15.279 1.00 95.44 73 ASP A O 1
ATOM 597 N N . GLN A 1 74 ? 1.041 2.863 17.105 1.00 96.69 74 GLN A N 1
ATOM 598 C CA . GLN A 1 74 ? 2.446 2.858 16.700 1.00 96.69 74 GLN A CA 1
ATOM 599 C C . GLN A 1 74 ? 2.660 2.069 15.402 1.00 96.69 74 GLN A C 1
ATOM 601 O O . GLN A 1 74 ? 3.418 2.508 14.532 1.00 96.69 74 GLN A O 1
ATOM 606 N N . PHE A 1 75 ? 1.987 0.920 15.243 1.00 96.81 75 PHE A N 1
ATOM 607 C CA . PHE A 1 75 ? 2.017 0.147 13.999 1.00 96.81 75 PHE A CA 1
ATOM 608 C C . PHE A 1 75 ? 1.553 1.001 12.816 1.00 96.81 75 PHE A C 1
ATOM 610 O O . PHE A 1 75 ? 2.314 1.156 11.859 1.00 96.81 75 PHE A O 1
ATOM 617 N N . VAL A 1 76 ? 0.357 1.598 12.900 1.00 95.81 76 VAL A N 1
ATOM 618 C CA . VAL A 1 76 ? -0.211 2.444 11.839 1.00 95.81 76 VAL A CA 1
ATOM 619 C C . VAL A 1 76 ? 0.670 3.662 11.579 1.00 95.81 76 VAL A C 1
ATOM 621 O O . VAL A 1 76 ? 0.921 3.986 10.422 1.00 95.81 76 VAL A O 1
ATOM 624 N N . GLN A 1 77 ? 1.179 4.328 12.618 1.00 95.00 77 GLN A N 1
ATOM 625 C CA . GLN A 1 77 ? 2.056 5.490 12.478 1.00 95.00 77 GLN A CA 1
ATOM 626 C C . GLN A 1 77 ? 3.332 5.144 11.709 1.00 95.00 77 GLN A C 1
ATOM 628 O O . GLN A 1 77 ? 3.597 5.761 10.677 1.00 95.00 77 GLN A O 1
ATOM 633 N N . ASN A 1 78 ? 4.074 4.130 12.153 1.00 96.31 78 ASN A N 1
ATOM 634 C CA . ASN A 1 78 ? 5.347 3.759 11.537 1.00 96.31 78 ASN A CA 1
ATOM 635 C C . ASN A 1 78 ? 5.160 3.312 10.091 1.00 96.31 78 ASN A C 1
ATOM 637 O O . ASN A 1 78 ? 5.869 3.757 9.192 1.00 96.31 78 ASN A O 1
ATOM 641 N N . THR A 1 79 ? 4.174 2.452 9.850 1.00 97.44 79 THR A N 1
ATOM 642 C CA . THR A 1 79 ? 3.953 1.901 8.512 1.00 97.44 79 THR A CA 1
ATOM 643 C C . THR A 1 79 ? 3.278 2.895 7.564 1.00 97.44 79 THR A C 1
ATOM 645 O O . THR A 1 79 ? 3.544 2.821 6.372 1.00 97.44 79 THR A O 1
ATOM 648 N N . SER A 1 80 ? 2.511 3.884 8.049 1.00 96.19 80 SER A N 1
ATOM 649 C CA . SER A 1 80 ? 1.999 4.976 7.195 1.00 96.19 80 SER A CA 1
ATOM 650 C C . SER A 1 80 ? 3.117 5.824 6.586 1.00 96.19 80 SER A C 1
ATOM 652 O O . SER A 1 80 ? 3.063 6.142 5.405 1.00 96.19 80 SER A O 1
ATOM 654 N N . ILE A 1 81 ? 4.186 6.099 7.343 1.00 97.06 81 ILE A N 1
ATOM 655 C CA . ILE A 1 81 ? 5.361 6.814 6.819 1.00 97.06 81 ILE A CA 1
ATOM 656 C C . ILE A 1 81 ? 6.039 5.983 5.723 1.00 97.06 81 ILE A C 1
ATOM 658 O O . ILE A 1 81 ? 6.399 6.509 4.672 1.00 97.06 81 ILE A O 1
ATOM 662 N N . LEU A 1 82 ? 6.177 4.674 5.946 1.00 98.00 82 LEU A N 1
ATOM 663 C CA . LEU A 1 82 ? 6.750 3.753 4.964 1.00 98.00 82 LEU A CA 1
ATOM 664 C C . LEU A 1 82 ? 5.906 3.671 3.685 1.00 98.00 82 LEU A C 1
ATOM 666 O O . LEU A 1 82 ? 6.467 3.676 2.589 1.00 98.00 82 LEU A O 1
ATOM 670 N N . ILE A 1 83 ? 4.575 3.647 3.811 1.00 98.38 83 ILE A N 1
ATOM 671 C CA . ILE A 1 83 ? 3.650 3.722 2.674 1.00 98.38 83 ILE A CA 1
ATOM 672 C C . ILE A 1 83 ? 3.858 5.038 1.924 1.00 98.38 83 ILE A C 1
ATOM 674 O O . ILE A 1 83 ? 4.099 4.987 0.722 1.00 98.38 83 ILE A O 1
ATOM 678 N N . LEU A 1 84 ? 3.836 6.187 2.611 1.00 98.00 84 LEU A N 1
ATOM 679 C CA . LEU A 1 84 ? 3.993 7.510 1.998 1.00 98.00 84 LEU A CA 1
ATOM 680 C C . LEU A 1 84 ? 5.296 7.618 1.194 1.00 98.00 84 LEU A C 1
ATOM 682 O O . LEU A 1 84 ? 5.289 8.015 0.029 1.00 98.00 84 LEU A O 1
ATOM 686 N N . VAL A 1 85 ? 6.416 7.216 1.798 1.00 98.25 85 VAL A N 1
ATOM 687 C CA . VAL A 1 85 ? 7.716 7.182 1.115 1.00 98.25 85 VAL A CA 1
ATOM 688 C C . VAL A 1 85 ? 7.640 6.298 -0.128 1.00 98.25 85 VAL A C 1
ATOM 690 O O . VAL A 1 85 ? 8.111 6.687 -1.193 1.00 98.25 85 VAL A O 1
ATOM 693 N N . SER A 1 86 ? 6.997 5.139 -0.026 1.00 98.50 86 SER A N 1
ATOM 694 C CA . SER A 1 86 ? 6.932 4.174 -1.122 1.00 98.50 86 SER A CA 1
ATOM 695 C C . SER A 1 86 ? 6.028 4.619 -2.269 1.00 98.50 86 SER A C 1
ATOM 697 O O . SER A 1 86 ? 6.411 4.459 -3.424 1.00 98.50 86 SER A O 1
ATOM 699 N N . ILE A 1 87 ? 4.874 5.233 -1.989 1.00 97.94 87 ILE A N 1
ATOM 700 C CA . ILE A 1 87 ? 3.977 5.760 -3.032 1.00 97.94 87 ILE A CA 1
ATOM 701 C C . ILE A 1 87 ? 4.548 7.004 -3.722 1.00 97.94 87 ILE A C 1
ATOM 703 O O . ILE A 1 87 ? 4.143 7.308 -4.839 1.00 97.94 87 ILE A O 1
ATOM 707 N N . ILE A 1 88 ? 5.477 7.727 -3.087 1.00 98.31 88 ILE A N 1
ATOM 708 C CA . ILE A 1 88 ? 6.228 8.821 -3.721 1.00 98.31 88 ILE A CA 1
ATOM 709 C C . ILE A 1 88 ? 7.375 8.252 -4.559 1.00 98.31 88 ILE A C 1
ATOM 711 O O . ILE A 1 88 ? 7.525 8.610 -5.726 1.00 98.31 88 ILE A O 1
ATOM 715 N N . LEU A 1 89 ? 8.177 7.352 -3.985 1.00 98.38 89 LEU A N 1
ATOM 716 C CA . LEU A 1 89 ? 9.337 6.788 -4.672 1.00 98.38 89 LEU A CA 1
ATOM 717 C C . LEU A 1 89 ? 8.940 5.934 -5.870 1.00 98.38 89 LEU A C 1
ATOM 719 O O . LEU A 1 89 ? 9.606 6.019 -6.889 1.00 98.38 89 LEU A O 1
ATOM 723 N N . HIS A 1 90 ? 7.858 5.162 -5.797 1.00 97.50 90 HIS A N 1
ATOM 724 C CA . HIS A 1 90 ? 7.423 4.298 -6.892 1.00 97.50 90 HIS A CA 1
ATOM 725 C C . HIS A 1 90 ? 7.291 5.044 -8.242 1.00 97.50 90 HIS A C 1
ATOM 727 O O . HIS A 1 90 ? 8.060 4.744 -9.152 1.00 97.50 90 HIS A O 1
ATOM 733 N N . PRO A 1 91 ? 6.431 6.067 -8.412 1.00 96.94 91 PRO A N 1
ATOM 734 C CA . PRO A 1 91 ? 6.359 6.796 -9.677 1.00 96.94 91 PRO A CA 1
ATOM 735 C C . PRO A 1 91 ? 7.652 7.559 -10.003 1.00 96.94 91 PRO A C 1
ATOM 737 O O . PRO A 1 91 ? 8.005 7.664 -11.174 1.00 96.94 91 PRO A O 1
ATOM 740 N N . LEU A 1 92 ? 8.398 8.060 -9.009 1.00 97.62 92 LEU A N 1
ATOM 741 C CA . LEU A 1 92 ? 9.668 8.757 -9.256 1.00 97.62 92 LEU A CA 1
ATOM 742 C C . LEU A 1 92 ? 10.758 7.829 -9.807 1.00 97.62 92 LEU A C 1
ATOM 744 O O . LEU A 1 92 ? 11.496 8.229 -10.705 1.00 97.62 92 LEU A O 1
ATOM 748 N N . LEU A 1 93 ? 10.835 6.592 -9.316 1.00 97.00 93 LEU A N 1
ATOM 749 C CA . LEU A 1 93 ? 11.766 5.573 -9.804 1.00 97.00 93 LEU A CA 1
ATOM 750 C C . LEU A 1 93 ? 11.472 5.196 -11.260 1.00 97.00 93 LEU A C 1
ATOM 752 O O . LEU A 1 93 ? 12.396 4.838 -11.980 1.00 97.00 93 LEU A O 1
ATOM 756 N N . LEU A 1 94 ? 10.226 5.335 -11.723 1.00 95.56 94 LEU A N 1
ATOM 757 C CA . LEU A 1 94 ? 9.896 5.206 -13.143 1.00 95.56 94 LEU A CA 1
ATOM 758 C C . LEU A 1 94 ? 10.184 6.491 -13.931 1.00 95.56 94 LEU A C 1
ATOM 760 O O . LEU A 1 94 ? 10.736 6.423 -15.026 1.00 95.56 94 LEU A O 1
ATOM 764 N N . LEU A 1 95 ? 9.821 7.659 -13.388 1.00 96.62 95 LEU A N 1
ATOM 765 C CA . LEU A 1 95 ? 9.901 8.950 -14.081 1.00 96.62 95 LEU A CA 1
ATOM 766 C C . LEU A 1 95 ? 11.335 9.446 -14.293 1.00 96.62 95 LEU A C 1
ATOM 768 O O . LEU A 1 95 ? 11.622 10.030 -15.337 1.00 96.62 95 LEU A O 1
ATOM 772 N N . ILE A 1 96 ? 12.237 9.231 -13.332 1.00 95.88 96 ILE A N 1
ATOM 773 C CA . ILE A 1 96 ? 13.619 9.724 -13.411 1.00 95.88 96 ILE A CA 1
ATOM 774 C C . ILE A 1 96 ? 14.367 9.109 -14.612 1.00 95.88 96 ILE A C 1
ATOM 776 O O . ILE A 1 96 ? 14.891 9.882 -15.417 1.00 95.88 96 ILE A O 1
ATOM 780 N N . PRO A 1 97 ? 14.396 7.772 -14.810 1.00 93.94 97 PRO A N 1
ATOM 781 C CA . PRO A 1 97 ? 15.070 7.167 -15.962 1.00 93.94 97 PRO A CA 1
ATOM 782 C C . PRO A 1 97 ? 14.506 7.585 -17.322 1.00 93.94 97 PRO A C 1
ATOM 784 O O . PRO A 1 97 ? 15.259 7.673 -18.288 1.00 93.94 97 PRO A O 1
ATOM 787 N N . VAL A 1 98 ? 13.200 7.860 -17.405 1.00 94.94 98 VAL A N 1
ATOM 788 C CA . VAL A 1 98 ? 12.540 8.317 -18.644 1.00 94.94 98 VAL A CA 1
ATOM 789 C C . VAL A 1 98 ? 12.603 9.840 -18.825 1.00 94.94 98 VAL A C 1
ATOM 791 O O . VAL A 1 98 ? 11.948 10.389 -19.710 1.00 94.94 98 VAL A O 1
ATOM 794 N N . GLY A 1 99 ? 13.356 10.554 -17.979 1.00 95.88 99 GLY A N 1
ATOM 795 C CA . GLY A 1 99 ? 13.525 12.005 -18.069 1.00 95.88 99 GLY A CA 1
ATOM 796 C C . GLY A 1 99 ? 12.221 12.785 -17.888 1.00 95.88 99 GLY A C 1
ATOM 797 O O . GLY A 1 99 ? 12.019 13.794 -18.557 1.00 95.88 99 GLY A O 1
ATOM 798 N N . PHE A 1 100 ? 11.316 12.299 -17.030 1.00 96.38 100 PHE A N 1
ATOM 799 C CA . PHE A 1 100 ? 9.971 12.852 -16.817 1.00 96.38 100 PHE A CA 1
ATOM 800 C C . PHE A 1 100 ? 9.111 12.919 -18.093 1.00 96.38 100 PHE A C 1
ATOM 802 O O . PHE A 1 100 ? 8.149 13.685 -18.173 1.00 96.38 100 PHE A O 1
ATOM 809 N N . ASN A 1 101 ? 9.415 12.091 -19.097 1.00 96.81 101 ASN A N 1
ATOM 810 C CA . ASN A 1 101 ? 8.603 11.977 -20.299 1.00 96.81 101 ASN A CA 1
ATOM 811 C C . ASN A 1 101 ? 7.344 11.141 -20.025 1.00 96.81 101 ASN A C 1
ATOM 813 O O . ASN A 1 101 ? 7.338 9.918 -20.174 1.00 96.81 101 ASN A O 1
ATOM 817 N N . PHE A 1 102 ? 6.252 11.810 -19.656 1.00 95.31 102 PHE A N 1
ATOM 818 C CA . PHE A 1 102 ? 4.974 11.154 -19.373 1.00 95.31 102 PHE A CA 1
ATOM 819 C C . PHE A 1 102 ? 4.458 10.317 -20.547 1.00 95.31 102 PHE A C 1
ATOM 821 O O . PHE A 1 102 ? 3.908 9.245 -20.309 1.00 95.31 102 PHE A O 1
ATOM 828 N N . ASN A 1 103 ? 4.700 10.717 -21.801 1.00 97.12 103 ASN A N 1
ATOM 829 C CA . ASN A 1 103 ? 4.257 9.935 -22.960 1.00 97.12 103 ASN A CA 1
ATOM 830 C C . ASN A 1 103 ? 4.855 8.521 -22.955 1.00 97.12 103 ASN A C 1
ATOM 832 O O . ASN A 1 103 ? 4.164 7.580 -23.329 1.00 97.12 103 ASN A O 1
ATOM 836 N N . GLN A 1 104 ? 6.097 8.354 -22.478 1.00 96.06 104 GLN A N 1
ATOM 837 C CA . GLN A 1 104 ? 6.714 7.031 -22.317 1.00 96.06 104 GLN A CA 1
ATOM 838 C C . GLN A 1 104 ? 6.092 6.221 -21.177 1.00 96.06 104 GLN A C 1
ATOM 840 O O . GLN A 1 104 ? 6.062 5.002 -21.251 1.00 96.06 104 GLN A O 1
ATOM 845 N N . VAL A 1 105 ? 5.572 6.867 -20.133 1.00 95.62 105 VAL A N 1
ATOM 846 C CA . VAL A 1 105 ? 4.865 6.176 -19.043 1.00 95.62 105 VAL A CA 1
ATOM 847 C C . VAL A 1 105 ? 3.500 5.673 -19.515 1.00 95.62 105 VAL A C 1
ATOM 849 O O . VAL A 1 105 ? 3.096 4.562 -19.185 1.00 95.62 105 VAL A O 1
ATOM 852 N N . PHE A 1 106 ? 2.790 6.456 -20.330 1.00 96.62 106 PHE A N 1
ATOM 853 C CA . PHE A 1 106 ? 1.466 6.078 -20.828 1.00 96.62 106 PHE A CA 1
ATOM 854 C C . PHE A 1 106 ? 1.484 4.880 -21.801 1.00 96.62 106 PHE A C 1
ATOM 856 O O . PHE A 1 106 ? 0.445 4.236 -21.972 1.00 96.62 106 PHE A O 1
ATOM 863 N N . THR A 1 107 ? 2.640 4.504 -22.369 1.00 95.69 107 THR A N 1
ATOM 864 C CA . THR A 1 107 ? 2.758 3.315 -23.241 1.00 95.69 107 THR A CA 1
ATOM 865 C C . THR A 1 107 ? 2.549 1.993 -22.498 1.00 95.69 107 THR A C 1
ATOM 867 O O . THR A 1 107 ? 2.131 1.019 -23.118 1.00 95.69 107 THR A O 1
ATOM 870 N N . TYR A 1 108 ? 2.752 1.963 -21.175 1.00 91.44 108 TYR A N 1
ATOM 871 C CA . TYR A 1 108 ? 2.520 0.783 -20.330 1.00 91.44 108 TYR A CA 1
ATOM 872 C C . TYR A 1 108 ? 1.029 0.442 -20.147 1.00 91.44 108 TYR A C 1
ATOM 874 O O . TYR A 1 108 ? 0.691 -0.600 -19.592 1.00 91.44 108 TYR A O 1
ATOM 882 N N . GLY A 1 109 ? 0.120 1.306 -20.609 1.00 95.81 109 GLY A N 1
ATOM 883 C CA . GLY A 1 109 ? -1.320 1.070 -20.576 1.00 95.81 109 GLY A CA 1
ATOM 884 C C . GLY A 1 109 ? -2.069 2.272 -20.027 1.00 95.81 109 GLY A C 1
ATOM 885 O O . GLY A 1 109 ? -2.339 2.352 -18.829 1.00 95.81 109 GLY A O 1
ATOM 886 N N . GLU A 1 110 ? -2.458 3.180 -20.921 1.00 96.56 110 GLU A N 1
ATOM 887 C CA . GLU A 1 110 ? -3.009 4.497 -20.587 1.00 96.56 110 GLU A CA 1
ATOM 888 C C . GLU A 1 110 ? -4.094 4.466 -19.504 1.00 96.56 110 GLU A C 1
ATOM 890 O O . GLU A 1 110 ? -3.994 5.165 -18.494 1.00 96.56 110 GLU A O 1
ATOM 895 N N . LYS A 1 111 ? -5.101 3.600 -19.667 1.00 98.00 111 LYS A N 1
ATOM 896 C CA . LYS A 1 111 ? -6.204 3.477 -18.704 1.00 98.00 111 LYS A CA 1
ATOM 897 C C . LYS A 1 111 ? -5.718 3.133 -17.292 1.00 98.00 111 LYS A C 1
ATOM 899 O O . LYS A 1 111 ? -6.254 3.647 -16.317 1.00 98.00 111 LYS A O 1
ATOM 904 N N . TYR A 1 112 ? -4.701 2.283 -17.168 1.00 97.81 112 TYR A N 1
ATOM 905 C CA . TYR A 1 112 ? -4.174 1.866 -15.873 1.00 97.81 112 TYR A CA 1
ATOM 906 C C . TYR A 1 112 ? -3.249 2.923 -15.278 1.00 97.81 112 TYR A C 1
ATOM 908 O O . TYR A 1 112 ? -3.232 3.077 -14.061 1.00 97.81 112 TYR A O 1
ATOM 916 N N . ILE A 1 113 ? -2.523 3.685 -16.099 1.00 97.94 113 ILE A N 1
ATOM 917 C CA . ILE A 1 113 ? -1.752 4.842 -15.626 1.00 97.94 113 ILE A CA 1
ATOM 918 C C . ILE A 1 113 ? -2.686 5.916 -15.058 1.00 97.94 113 ILE A C 1
ATOM 920 O O . ILE A 1 113 ? -2.419 6.445 -13.980 1.00 97.94 113 ILE A O 1
ATOM 924 N N . TRP A 1 114 ? -3.835 6.164 -15.695 1.00 98.38 114 TRP A N 1
ATOM 925 C CA . TRP A 1 114 ? -4.864 7.041 -15.129 1.00 98.38 114 TRP A CA 1
ATOM 926 C C . TRP A 1 114 ? -5.396 6.544 -13.781 1.00 98.38 114 TRP A C 1
ATOM 928 O O . TRP A 1 114 ? -5.526 7.343 -12.853 1.00 98.38 114 TRP A O 1
ATOM 938 N N . LEU A 1 115 ? -5.639 5.234 -13.632 1.00 98.44 115 LEU A N 1
ATOM 939 C CA . LEU A 1 115 ? -5.978 4.652 -12.328 1.00 98.44 115 LEU A CA 1
ATOM 940 C C . LEU A 1 115 ? -4.871 4.913 -11.298 1.00 98.44 115 LEU A C 1
ATOM 942 O O . LEU A 1 115 ? -5.179 5.323 -10.184 1.00 98.44 115 LEU A O 1
ATOM 946 N N . ALA A 1 116 ? -3.596 4.749 -11.659 1.00 97.88 116 ALA A N 1
ATOM 947 C CA . ALA A 1 116 ? -2.476 5.056 -10.767 1.00 97.88 116 ALA A CA 1
ATOM 948 C C . ALA A 1 116 ? -2.489 6.516 -10.300 1.00 97.88 116 ALA A C 1
ATOM 950 O O . ALA A 1 116 ? -2.385 6.767 -9.104 1.00 97.88 116 ALA A O 1
ATOM 951 N N . ILE A 1 117 ? -2.658 7.468 -11.222 1.00 98.31 117 ILE A N 1
ATOM 952 C CA . ILE A 1 117 ? -2.675 8.905 -10.910 1.00 98.31 117 ILE A CA 1
ATOM 953 C C . ILE A 1 117 ? -3.827 9.232 -9.954 1.00 98.31 117 ILE A C 1
ATOM 955 O O . ILE A 1 117 ? -3.615 9.859 -8.916 1.00 98.31 117 ILE A O 1
ATOM 959 N N . ILE A 1 118 ? -5.042 8.773 -10.270 1.00 98.62 118 ILE A N 1
ATOM 960 C CA . ILE A 1 118 ? -6.221 9.001 -9.425 1.00 98.62 118 ILE A CA 1
ATOM 961 C C . ILE A 1 118 ? -6.017 8.345 -8.056 1.00 98.62 118 ILE A C 1
ATOM 963 O O . ILE A 1 118 ? -6.185 8.997 -7.028 1.00 98.62 118 ILE A O 1
ATOM 967 N N . GLY A 1 119 ? -5.607 7.075 -8.033 1.00 98.44 119 GLY A N 1
ATOM 968 C CA . GLY A 1 119 ? -5.342 6.329 -6.807 1.00 98.44 119 GLY A CA 1
ATOM 969 C C . GLY A 1 119 ? -4.297 7.012 -5.927 1.00 98.44 119 GLY A C 1
ATOM 970 O O . GLY A 1 119 ? -4.504 7.132 -4.724 1.00 98.44 119 GLY A O 1
ATOM 971 N N . TRP A 1 120 ? -3.225 7.536 -6.521 1.00 98.44 120 TRP A N 1
ATOM 972 C CA . TRP A 1 120 ? -2.168 8.262 -5.820 1.00 98.44 120 TRP A CA 1
ATOM 973 C C . TRP A 1 120 ? -2.685 9.530 -5.133 1.00 98.44 120 TRP A C 1
ATOM 975 O O . TRP A 1 120 ? -2.434 9.719 -3.942 1.00 98.44 120 TRP A O 1
ATOM 985 N N . PHE A 1 121 ? -3.473 10.359 -5.830 1.00 98.50 121 PHE A N 1
ATOM 986 C CA . PHE A 1 121 ? -4.084 11.546 -5.221 1.00 98.50 121 PHE A CA 1
ATOM 987 C C . PHE A 1 121 ? -5.025 11.179 -4.069 1.00 98.50 121 PHE A C 1
ATOM 989 O O . PHE A 1 121 ? -4.975 11.811 -3.013 1.00 98.50 121 PHE A O 1
ATOM 996 N N . LEU A 1 122 ? -5.852 10.139 -4.238 1.00 98.44 122 LEU A N 1
ATOM 997 C CA . LEU A 1 122 ? -6.756 9.675 -3.182 1.00 98.44 122 LEU A CA 1
ATOM 998 C C . LEU A 1 122 ? -5.987 9.127 -1.971 1.00 98.44 122 LEU A C 1
ATOM 1000 O O . LEU A 1 122 ? -6.370 9.405 -0.837 1.00 98.44 122 LEU A O 1
ATOM 1004 N N . LEU A 1 123 ? -4.888 8.400 -2.181 1.00 98.12 123 LEU A N 1
ATOM 1005 C CA . LEU A 1 123 ? -4.043 7.891 -1.098 1.00 98.12 123 LEU A CA 1
ATOM 1006 C C . LEU A 1 123 ? -3.370 9.029 -0.324 1.00 98.12 123 LEU A C 1
ATOM 1008 O O . LEU A 1 123 ? -3.472 9.061 0.899 1.00 98.12 123 LEU A O 1
ATOM 1012 N N . ILE A 1 124 ? -2.782 10.010 -1.013 1.00 97.00 124 ILE A N 1
ATOM 1013 C CA . ILE A 1 124 ? -2.119 11.154 -0.367 1.00 97.00 124 ILE A CA 1
ATOM 1014 C C . ILE A 1 124 ? -3.078 12.014 0.455 1.00 97.00 124 ILE A C 1
ATOM 1016 O O . ILE A 1 124 ? -2.654 12.639 1.432 1.00 97.00 124 ILE A O 1
ATOM 1020 N N . THR A 1 125 ? -4.376 12.023 0.128 1.00 96.19 125 THR A N 1
ATOM 1021 C CA . THR A 1 125 ? -5.355 12.726 0.968 1.00 96.19 125 THR A CA 1
ATOM 1022 C C . THR A 1 125 ? -5.336 12.236 2.417 1.00 96.19 125 THR A C 1
ATOM 1024 O O . THR A 1 125 ? -5.528 13.053 3.315 1.00 96.19 125 THR A O 1
ATOM 1027 N N . TYR A 1 126 ? -5.038 10.953 2.664 1.00 96.31 126 TYR A N 1
ATOM 1028 C CA . TYR A 1 126 ? -4.902 10.408 4.013 1.00 96.31 126 TYR A CA 1
ATOM 1029 C C . TYR A 1 126 ? -3.743 11.056 4.772 1.00 96.31 126 TYR A C 1
ATOM 1031 O O . TYR A 1 126 ? -3.950 11.552 5.878 1.00 96.31 126 TYR A O 1
ATOM 1039 N N . ASP A 1 127 ? -2.541 11.082 4.193 1.00 94.62 127 ASP A N 1
ATOM 1040 C CA . ASP A 1 127 ? -1.342 11.591 4.868 1.00 94.62 127 ASP A CA 1
ATOM 1041 C C . ASP A 1 127 ? -1.419 13.103 5.108 1.00 94.62 127 ASP A C 1
ATOM 1043 O O . ASP A 1 127 ? -1.114 13.576 6.208 1.00 94.62 127 ASP A O 1
ATOM 1047 N N . ILE A 1 128 ? -1.919 13.858 4.122 1.00 95.75 128 ILE A N 1
ATOM 1048 C CA . ILE A 1 128 ? -2.175 15.297 4.273 1.00 95.75 128 ILE A CA 1
ATOM 1049 C C . ILE A 1 128 ? -3.204 15.530 5.382 1.00 95.75 128 ILE A C 1
ATOM 1051 O O . ILE A 1 128 ? -2.967 16.318 6.298 1.00 95.75 128 ILE A O 1
ATOM 1055 N N . ALA A 1 129 ? -4.341 14.833 5.335 1.00 96.00 129 ALA A N 1
ATOM 1056 C CA . ALA A 1 129 ? -5.388 15.009 6.328 1.00 96.00 129 ALA A CA 1
ATOM 1057 C C . ALA A 1 129 ? -4.936 14.593 7.728 1.00 96.00 129 ALA A C 1
ATOM 1059 O O . ALA A 1 129 ? -5.284 15.265 8.691 1.00 96.00 129 ALA A O 1
ATOM 1060 N N . LYS A 1 130 ? -4.144 13.523 7.856 1.00 94.44 130 LYS A N 1
ATOM 1061 C CA . LYS A 1 130 ? -3.574 13.071 9.129 1.00 94.44 130 LYS A CA 1
ATOM 1062 C C . LYS A 1 130 ? -2.697 14.153 9.752 1.00 94.44 130 LYS A C 1
ATOM 1064 O O . LYS A 1 130 ? -2.861 14.446 10.930 1.00 94.44 130 LYS A O 1
ATOM 1069 N N . PHE A 1 131 ? -1.823 14.779 8.964 1.00 94.25 131 PHE A N 1
ATOM 1070 C CA . PHE A 1 131 ? -0.973 15.880 9.429 1.00 94.25 131 PHE A CA 1
ATOM 1071 C C . PHE A 1 131 ? -1.771 17.128 9.841 1.00 94.25 131 PHE A C 1
ATOM 1073 O O . PHE A 1 131 ? -1.380 17.854 10.756 1.00 94.25 131 PHE A O 1
ATOM 1080 N N . LEU A 1 132 ? -2.884 17.396 9.156 1.00 96.06 132 LEU A N 1
ATOM 1081 C CA . LEU A 1 132 ? -3.726 18.569 9.399 1.00 96.06 132 LEU A CA 1
ATOM 1082 C C . LEU A 1 132 ? -4.838 18.325 10.430 1.00 96.06 132 LEU A C 1
ATOM 1084 O O . LEU A 1 132 ? -5.456 19.289 10.884 1.00 96.06 132 LEU A O 1
ATOM 1088 N N . LYS A 1 133 ? -5.076 17.069 10.824 1.00 94.38 133 LYS A N 1
ATOM 1089 C CA . LYS A 1 133 ? -6.174 16.647 11.704 1.00 94.38 133 LYS A CA 1
ATOM 1090 C C . LYS A 1 133 ? -6.196 17.389 13.033 1.00 94.38 133 LYS A C 1
ATOM 1092 O O . LYS A 1 133 ? -7.257 17.847 13.440 1.00 94.38 133 LYS A O 1
ATOM 1097 N N . ASP A 1 134 ? -5.034 17.544 13.657 1.00 91.88 134 ASP A N 1
ATOM 1098 C CA . ASP A 1 134 ? -4.911 18.181 14.974 1.00 91.88 134 ASP A CA 1
ATOM 1099 C C . ASP A 1 134 ? -4.885 19.716 14.888 1.00 91.88 134 ASP A C 1
ATOM 1101 O O . ASP A 1 134 ? -4.960 20.403 15.902 1.00 91.88 134 ASP A O 1
ATOM 1105 N N . LYS A 1 135 ? -4.766 20.265 13.672 1.00 95.44 135 LYS A N 1
ATOM 1106 C CA . LYS A 1 135 ? -4.682 21.710 13.415 1.00 95.44 135 LYS A CA 1
ATOM 1107 C C . LYS A 1 135 ? -6.011 22.305 12.965 1.00 95.44 135 LYS A C 1
ATOM 1109 O O . LYS A 1 135 ? -6.250 23.486 13.194 1.00 95.44 135 LYS A O 1
ATOM 1114 N N . TYR A 1 136 ? -6.850 21.514 12.295 1.00 95.81 136 TYR A N 1
ATOM 1115 C CA . TYR A 1 136 ? -8.094 21.992 11.703 1.00 95.81 136 TYR A CA 1
ATOM 1116 C C . TYR A 1 136 ? -9.237 20.992 11.900 1.00 95.81 136 TYR A C 1
ATOM 1118 O O . TYR A 1 136 ? -9.218 19.879 11.366 1.00 95.81 136 TYR A O 1
ATOM 1126 N N . ASP A 1 137 ? -10.306 21.455 12.553 1.00 95.19 137 ASP A N 1
ATOM 1127 C CA . ASP A 1 137 ? -11.526 20.686 12.835 1.00 95.19 137 ASP A CA 1
ATOM 1128 C C . ASP A 1 137 ? -12.150 20.022 11.605 1.00 95.19 137 ASP A C 1
ATOM 1130 O O . ASP A 1 137 ? -12.808 18.988 11.722 1.00 95.19 137 ASP A O 1
ATOM 1134 N N . PHE A 1 138 ? -11.975 20.615 10.420 1.00 96.38 138 PHE A N 1
ATOM 1135 C CA . PHE A 1 138 ? -12.510 20.078 9.172 1.00 96.38 138 PHE A CA 1
ATOM 1136 C C . PHE A 1 138 ? -12.072 18.623 8.940 1.00 96.38 138 PHE A C 1
ATOM 1138 O O . PHE A 1 138 ? -12.911 17.777 8.624 1.00 96.3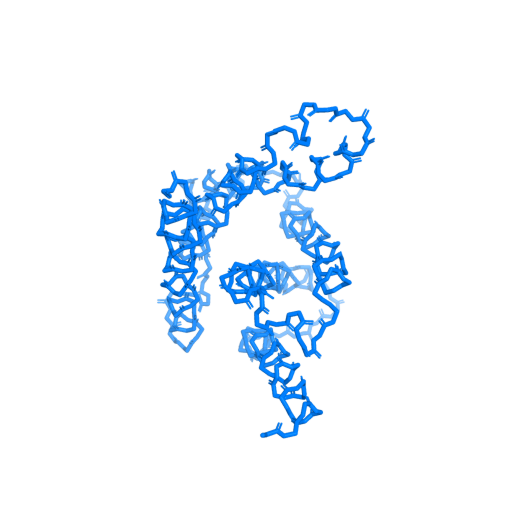8 138 PHE A O 1
ATOM 1145 N N . PHE A 1 139 ? -10.787 18.312 9.138 1.00 95.38 139 PHE A N 1
ATOM 1146 C CA . PHE A 1 139 ? -10.252 16.965 8.917 1.00 95.38 139 PHE A CA 1
ATOM 1147 C C . PHE A 1 139 ? -10.672 15.996 10.023 1.00 95.38 139 PHE A C 1
ATOM 1149 O O . PHE A 1 139 ? -10.973 14.839 9.737 1.00 95.38 139 PHE A O 1
ATOM 1156 N N . ALA A 1 140 ? -10.757 16.466 11.271 1.00 94.50 140 ALA A N 1
ATOM 1157 C CA . ALA A 1 140 ? -11.255 15.659 12.382 1.00 94.50 140 ALA A CA 1
ATOM 1158 C C . ALA A 1 140 ? -12.728 15.261 12.175 1.00 94.50 140 ALA A C 1
ATOM 1160 O O . ALA A 1 140 ? -13.067 14.082 12.284 1.00 94.50 140 ALA A O 1
ATOM 1161 N N . LYS A 1 141 ? -13.587 16.216 11.785 1.00 96.00 141 LYS A N 1
ATOM 1162 C CA . LYS A 1 141 ? -15.019 15.991 11.510 1.00 96.00 141 LYS A CA 1
ATOM 1163 C C . LYS A 1 141 ? -15.254 15.057 10.323 1.00 96.00 141 LYS A C 1
ATOM 1165 O O . LYS A 1 141 ? -16.188 14.263 10.342 1.00 96.00 141 LYS A O 1
ATOM 1170 N N . ASN A 1 142 ? -14.397 15.123 9.304 1.00 96.12 142 ASN A N 1
ATOM 1171 C CA . ASN A 1 142 ? -14.524 14.327 8.081 1.00 96.12 142 ASN A CA 1
ATOM 1172 C C . ASN A 1 142 ? -13.633 13.076 8.058 1.00 96.12 142 ASN A C 1
ATOM 1174 O O . ASN A 1 142 ? -13.482 12.460 7.002 1.00 96.12 142 ASN A O 1
ATOM 1178 N N . TRP A 1 143 ? -13.054 12.668 9.193 1.00 95.06 143 TRP A N 1
ATOM 1179 C CA . TRP A 1 143 ? -12.049 11.598 9.243 1.00 95.06 143 TRP A CA 1
ATOM 1180 C C . TRP A 1 143 ? -12.526 10.287 8.605 1.00 95.06 143 TRP A C 1
ATOM 1182 O O . TRP A 1 143 ? -11.803 9.667 7.829 1.00 95.06 143 TRP A O 1
ATOM 1192 N N . THR A 1 144 ? -13.779 9.898 8.844 1.00 93.81 144 THR A N 1
ATOM 1193 C CA . THR A 1 144 ? -14.373 8.702 8.227 1.00 93.81 144 THR A CA 1
ATOM 1194 C C . THR A 1 144 ? -14.444 8.805 6.701 1.00 93.81 144 THR A C 1
ATOM 1196 O O . THR A 1 144 ? -14.176 7.823 6.015 1.00 93.81 144 THR A O 1
ATOM 1199 N N . ASN A 1 145 ? -14.763 9.982 6.155 1.00 95.88 145 ASN A N 1
ATOM 1200 C CA . ASN A 1 145 ? -14.819 10.195 4.706 1.00 95.88 145 ASN A CA 1
ATOM 1201 C C . ASN A 1 145 ? -13.419 10.119 4.088 1.00 95.88 145 ASN A C 1
ATOM 1203 O O . ASN A 1 145 ? -13.247 9.490 3.051 1.00 95.88 145 ASN A O 1
ATOM 1207 N N . ILE A 1 146 ? -12.413 10.687 4.758 1.00 96.88 146 ILE A N 1
ATOM 1208 C CA . ILE A 1 146 ? -11.002 10.599 4.351 1.00 96.88 146 ILE A CA 1
ATOM 1209 C C . ILE A 1 146 ? -10.542 9.139 4.297 1.00 96.88 146 ILE A C 1
ATOM 1211 O O . ILE A 1 146 ? -9.923 8.718 3.322 1.00 96.88 146 ILE A O 1
ATOM 1215 N N . LEU A 1 147 ? -10.890 8.338 5.307 1.00 95.62 147 LEU A N 1
ATOM 1216 C CA . LEU A 1 147 ? -10.570 6.913 5.312 1.00 95.62 147 LEU A CA 1
ATOM 1217 C C . LEU A 1 147 ? -11.258 6.156 4.165 1.00 95.62 147 LEU A C 1
ATOM 1219 O O . LEU A 1 147 ? -10.642 5.286 3.552 1.00 95.62 147 LEU A O 1
ATOM 1223 N N . ILE A 1 148 ? -12.517 6.475 3.852 1.00 96.38 148 ILE A N 1
ATOM 1224 C CA . ILE A 1 148 ? -13.230 5.876 2.713 1.00 96.38 148 ILE A CA 1
ATOM 1225 C C . ILE A 1 148 ? -12.549 6.258 1.395 1.00 96.38 148 ILE A C 1
ATOM 1227 O O . ILE A 1 148 ? -12.277 5.380 0.581 1.00 96.38 148 ILE A O 1
ATOM 1231 N N . ILE A 1 149 ? -12.221 7.539 1.208 1.00 97.62 149 ILE A N 1
ATOM 1232 C CA . ILE A 1 149 ? -11.507 8.050 0.029 1.00 97.62 149 ILE A CA 1
ATOM 1233 C C . ILE A 1 149 ? -10.170 7.324 -0.153 1.00 97.62 149 ILE A C 1
ATOM 1235 O O . ILE A 1 149 ? -9.878 6.840 -1.244 1.00 97.62 149 ILE A O 1
ATOM 1239 N N . SER A 1 150 ? -9.393 7.180 0.920 1.00 97.56 150 SER A N 1
ATOM 1240 C CA . SER A 1 150 ? -8.120 6.456 0.896 1.00 97.56 150 SER A CA 1
ATOM 1241 C C . SER A 1 150 ? -8.301 4.979 0.527 1.00 97.56 150 SER A C 1
ATOM 1243 O O . SER A 1 150 ? -7.567 4.462 -0.313 1.00 97.56 150 SER A O 1
ATOM 1245 N N . ASN A 1 151 ? -9.328 4.307 1.062 1.00 97.62 151 ASN A N 1
ATOM 1246 C CA . ASN A 1 151 ? -9.641 2.921 0.697 1.00 97.62 151 ASN A CA 1
ATOM 1247 C C . ASN A 1 151 ? -10.083 2.783 -0.769 1.00 97.62 151 ASN A C 1
ATOM 1249 O O . ASN A 1 151 ? -9.716 1.810 -1.422 1.00 97.62 151 ASN A O 1
ATOM 1253 N N . ILE A 1 152 ? -10.822 3.754 -1.316 1.00 98.31 152 ILE A N 1
ATOM 1254 C CA . ILE A 1 152 ? -11.126 3.802 -2.756 1.00 98.31 152 ILE A CA 1
ATOM 1255 C C . ILE A 1 152 ? -9.827 3.957 -3.553 1.00 98.31 152 ILE A C 1
ATOM 1257 O O . ILE A 1 152 ? -9.623 3.227 -4.521 1.00 98.31 152 ILE A O 1
ATOM 1261 N N . GLY A 1 153 ? -8.925 4.842 -3.118 1.00 98.44 153 GLY A N 1
ATOM 1262 C CA . GLY A 1 153 ? -7.590 4.988 -3.696 1.00 98.44 153 GLY A CA 1
ATOM 1263 C C . GLY A 1 153 ? -6.819 3.670 -3.725 1.00 98.44 153 GLY A C 1
ATOM 1264 O O . GLY A 1 153 ? -6.322 3.276 -4.775 1.00 98.44 153 GLY A O 1
ATOM 1265 N N . PHE A 1 154 ? -6.805 2.937 -2.611 1.00 98.50 154 PHE A N 1
ATOM 1266 C CA . PHE A 1 154 ? -6.188 1.614 -2.514 1.00 98.50 154 PHE A CA 1
ATOM 1267 C C . PHE A 1 154 ? -6.819 0.574 -3.461 1.00 98.50 154 PHE A C 1
ATOM 1269 O O . PHE A 1 154 ? -6.108 -0.175 -4.129 1.00 98.50 154 PHE A O 1
ATOM 1276 N N . LEU A 1 155 ? -8.149 0.534 -3.588 1.00 98.44 155 LEU A N 1
ATOM 1277 C CA . LEU A 1 155 ? -8.807 -0.373 -4.538 1.00 98.44 155 LEU A CA 1
ATOM 1278 C C . LEU A 1 155 ? -8.524 0.007 -5.998 1.00 98.44 155 LEU A C 1
ATOM 1280 O O . LEU A 1 155 ? -8.372 -0.863 -6.851 1.00 98.44 155 LEU A O 1
ATOM 1284 N N . ILE A 1 156 ? -8.411 1.297 -6.301 1.00 98.44 156 ILE A N 1
ATOM 1285 C CA . ILE A 1 156 ? -8.008 1.766 -7.628 1.00 98.44 156 ILE A CA 1
ATOM 1286 C C . ILE A 1 156 ? -6.562 1.346 -7.930 1.00 98.44 156 ILE A C 1
ATOM 1288 O O . ILE A 1 156 ? -6.292 0.846 -9.026 1.00 98.44 156 ILE A O 1
ATOM 1292 N N . THR A 1 157 ? -5.637 1.478 -6.970 1.00 97.69 157 THR A N 1
ATOM 1293 C CA . THR A 1 157 ? -4.245 1.041 -7.165 1.00 97.69 157 THR A CA 1
ATOM 1294 C C . THR A 1 157 ? -4.116 -0.477 -7.289 1.00 97.69 157 THR A C 1
ATOM 1296 O O . THR A 1 157 ? -3.260 -0.948 -8.038 1.00 97.69 157 THR A O 1
ATOM 1299 N N . PHE A 1 158 ? -5.010 -1.256 -6.669 1.00 98.12 158 PHE A N 1
ATOM 1300 C CA . PHE A 1 158 ? -5.132 -2.692 -6.936 1.00 98.12 158 PHE A CA 1
ATOM 1301 C C . PHE A 1 158 ? -5.392 -2.970 -8.424 1.00 98.12 158 PHE A C 1
ATOM 1303 O O . PHE A 1 158 ? -4.638 -3.719 -9.048 1.00 98.12 158 PHE A O 1
ATOM 1310 N N . PHE A 1 159 ? -6.389 -2.323 -9.034 1.00 97.94 159 PHE A N 1
ATOM 1311 C CA . PHE A 1 159 ? -6.678 -2.514 -10.460 1.00 97.94 159 PHE A CA 1
ATOM 1312 C C . PHE A 1 159 ? -5.580 -1.971 -11.380 1.00 97.94 159 PHE A C 1
ATOM 1314 O O . PHE A 1 159 ? -5.308 -2.579 -12.413 1.00 97.94 159 PHE A O 1
ATOM 1321 N N . HIS A 1 160 ? -4.922 -0.871 -11.003 1.00 97.50 160 HIS A N 1
ATOM 1322 C CA . HIS A 1 160 ? -3.717 -0.397 -11.689 1.00 97.50 160 HIS A CA 1
ATOM 1323 C C . HIS A 1 160 ? -2.633 -1.485 -11.713 1.00 97.50 160 HIS A C 1
ATOM 1325 O O . HIS A 1 160 ? -2.153 -1.856 -12.784 1.00 97.50 160 HIS A O 1
ATOM 1331 N N . SER A 1 161 ? -2.301 -2.047 -10.546 1.00 96.31 161 SER A N 1
ATOM 1332 C CA . SER A 1 161 ? -1.245 -3.055 -10.425 1.00 96.31 161 SER A CA 1
ATOM 1333 C C . SER A 1 161 ? -1.562 -4.333 -11.208 1.00 96.31 161 SER A C 1
ATOM 1335 O O . SER A 1 161 ? -0.693 -4.846 -11.904 1.00 96.31 161 SER A O 1
ATOM 1337 N N . LEU A 1 162 ? -2.816 -4.800 -11.208 1.00 95.94 162 LEU A N 1
ATOM 1338 C CA . LEU A 1 162 ? -3.232 -5.945 -12.026 1.00 95.94 162 LEU A CA 1
ATOM 1339 C C . LEU A 1 162 ? -3.144 -5.685 -13.535 1.00 95.94 162 LEU A C 1
ATOM 1341 O O . LEU A 1 162 ? -3.057 -6.638 -14.303 1.00 95.94 162 LEU A O 1
ATOM 1345 N N . GLY A 1 163 ? -3.219 -4.426 -13.966 1.00 95.44 163 GLY A N 1
ATOM 1346 C CA . GLY A 1 163 ? -3.177 -4.059 -15.378 1.00 95.44 163 GLY A CA 1
ATOM 1347 C C . GLY A 1 163 ? -1.778 -3.858 -15.948 1.00 95.44 163 GLY A C 1
ATOM 1348 O O . GLY A 1 163 ? -1.587 -4.110 -17.131 1.00 95.44 163 GLY A O 1
ATOM 1349 N N . VAL A 1 164 ? -0.831 -3.395 -15.125 1.00 94.12 164 VAL A N 1
ATOM 1350 C CA . VAL A 1 164 ? 0.521 -2.985 -15.566 1.00 94.12 164 VAL A CA 1
ATOM 1351 C C . VAL A 1 164 ? 1.628 -3.846 -14.956 1.00 94.12 164 VAL A C 1
ATOM 1353 O O . VAL A 1 164 ? 2.727 -3.905 -15.491 1.00 94.12 164 VAL A O 1
ATOM 1356 N N . GLY A 1 165 ? 1.377 -4.522 -13.834 1.00 90.75 165 GLY A N 1
ATOM 1357 C CA . GLY A 1 165 ? 2.381 -5.368 -13.197 1.00 90.75 165 GLY A CA 1
ATOM 1358 C C . GLY A 1 165 ? 2.595 -6.653 -13.988 1.00 90.75 165 GLY A C 1
ATOM 1359 O O . GLY A 1 165 ? 1.754 -7.550 -13.922 1.00 90.75 165 GLY A O 1
ATOM 1360 N N . ASP A 1 166 ? 3.717 -6.765 -14.696 1.00 87.38 166 ASP A N 1
ATOM 1361 C CA . ASP A 1 166 ? 4.059 -7.960 -15.480 1.00 87.38 166 ASP A CA 1
ATOM 1362 C C . ASP A 1 166 ? 4.089 -9.227 -14.607 1.00 87.38 166 ASP A C 1
ATOM 1364 O O . ASP A 1 166 ? 3.470 -10.240 -14.945 1.00 87.38 166 ASP A O 1
ATOM 1368 N N . ASP A 1 167 ? 4.672 -9.143 -13.405 1.00 87.56 167 ASP A N 1
ATOM 1369 C CA . ASP A 1 167 ? 4.693 -10.247 -12.430 1.00 87.56 167 ASP A CA 1
ATOM 1370 C C . ASP A 1 167 ? 3.301 -10.619 -11.885 1.00 87.56 167 ASP A C 1
ATOM 1372 O O . ASP A 1 167 ? 3.126 -11.658 -11.247 1.00 87.56 167 ASP A O 1
ATOM 1376 N N . LEU A 1 168 ? 2.291 -9.775 -12.115 1.00 91.94 168 LEU A N 1
ATOM 1377 C CA . LEU A 1 168 ? 0.905 -9.994 -11.695 1.00 91.94 168 LEU A CA 1
ATOM 1378 C C . LEU A 1 168 ? 0.041 -10.587 -12.815 1.00 91.94 168 LEU A C 1
ATOM 1380 O O . LEU A 1 168 ? -1.129 -10.920 -12.590 1.00 91.94 168 LEU A O 1
ATOM 1384 N N . GLN A 1 169 ? 0.595 -10.779 -14.015 1.00 93.19 169 GLN A N 1
ATOM 1385 C CA . GLN A 1 169 ? -0.141 -11.369 -15.133 1.00 93.19 169 GLN A CA 1
ATOM 1386 C C . GLN A 1 169 ? -0.298 -12.886 -15.002 1.00 93.19 169 GLN A C 1
ATOM 1388 O O . GLN A 1 169 ? -1.292 -13.445 -15.465 1.00 93.19 169 GLN A O 1
ATOM 1393 N N . SER A 1 170 ? 0.614 -13.561 -14.301 1.00 92.00 170 SER A N 1
ATOM 1394 C CA . SER A 1 170 ? 0.545 -15.005 -14.061 1.00 92.00 170 SER A CA 1
ATOM 1395 C C . SER A 1 170 ? 1.320 -15.419 -12.802 1.00 92.00 170 SER A C 1
ATOM 1397 O O . SER A 1 170 ? 1.862 -14.579 -12.088 1.00 92.00 170 SER A O 1
ATOM 1399 N N . GLY A 1 171 ? 1.348 -16.718 -12.497 1.00 92.94 171 GLY A N 1
ATOM 1400 C CA . GLY A 1 171 ? 2.197 -17.262 -11.436 1.00 92.94 171 GLY A CA 1
ATOM 1401 C C . GLY A 1 171 ? 1.699 -17.020 -10.001 1.00 92.94 171 GLY A C 1
ATOM 1402 O O . GLY A 1 171 ? 0.560 -16.597 -9.777 1.00 92.94 171 GLY A O 1
ATOM 1403 N N . PRO A 1 172 ? 2.540 -17.335 -8.999 1.00 94.38 172 PRO A N 1
ATOM 1404 C CA . PRO A 1 172 ? 2.147 -17.305 -7.591 1.00 94.38 172 PRO A CA 1
ATOM 1405 C C . PRO A 1 172 ? 1.836 -15.895 -7.078 1.00 94.38 172 PRO A C 1
ATOM 1407 O O . PRO A 1 172 ? 0.952 -15.733 -6.233 1.00 94.38 172 PRO A O 1
ATOM 1410 N N . LEU A 1 173 ? 2.514 -14.870 -7.607 1.00 94.69 173 LEU A N 1
ATOM 1411 C CA . LEU A 1 173 ? 2.304 -13.493 -7.172 1.00 94.69 173 LEU A CA 1
ATOM 1412 C C . LEU A 1 173 ? 0.893 -13.007 -7.519 1.00 94.69 173 LEU A C 1
ATOM 1414 O O . LEU A 1 173 ? 0.237 -12.410 -6.668 1.00 94.69 173 LEU A O 1
ATOM 1418 N N . ARG A 1 174 ? 0.373 -13.358 -8.704 1.00 96.06 174 ARG A N 1
ATOM 1419 C CA . ARG A 1 174 ? -1.019 -13.077 -9.090 1.00 96.06 174 ARG A CA 1
ATOM 1420 C C . ARG A 1 174 ? -2.023 -13.664 -8.099 1.00 96.06 174 ARG A C 1
ATOM 1422 O O . ARG A 1 174 ? -2.965 -12.977 -7.712 1.00 96.06 174 ARG A O 1
ATOM 1429 N N . THR A 1 175 ? -1.825 -14.909 -7.661 1.00 96.81 175 THR A N 1
ATOM 1430 C CA . THR A 1 175 ? -2.712 -15.566 -6.684 1.00 96.81 175 THR A CA 1
ATOM 1431 C C . THR A 1 175 ? -2.727 -14.819 -5.354 1.00 96.81 175 THR A C 1
ATOM 1433 O O . THR A 1 175 ? -3.800 -14.549 -4.813 1.00 96.81 175 THR A O 1
ATOM 1436 N N . VAL A 1 176 ? -1.552 -14.434 -4.845 1.00 96.75 176 VAL A N 1
ATOM 1437 C CA . VAL A 1 176 ? -1.449 -13.631 -3.617 1.00 96.75 176 VAL A CA 1
ATOM 1438 C C . VAL A 1 176 ? -2.104 -12.266 -3.791 1.00 96.75 176 VAL A C 1
ATOM 1440 O O . VAL A 1 176 ? -2.834 -11.825 -2.908 1.00 96.75 176 VAL A O 1
ATOM 1443 N N . TRP A 1 177 ? -1.929 -11.631 -4.948 1.00 97.62 177 TRP A N 1
ATOM 1444 C CA . TRP A 1 177 ? -2.548 -10.342 -5.243 1.00 97.62 177 TRP A CA 1
ATOM 1445 C C . TRP A 1 177 ? -4.071 -10.409 -5.249 1.00 97.62 177 TRP A C 1
ATOM 1447 O O . TRP A 1 177 ? -4.732 -9.571 -4.642 1.00 97.62 177 TRP A O 1
ATOM 1457 N N . ILE A 1 178 ? -4.640 -11.434 -5.888 1.00 97.94 178 ILE A N 1
ATOM 1458 C CA . ILE A 1 178 ? -6.088 -11.671 -5.893 1.00 97.94 178 ILE A CA 1
ATOM 1459 C C . ILE A 1 178 ? -6.586 -11.921 -4.466 1.00 97.94 178 ILE A C 1
ATOM 1461 O O . ILE A 1 178 ? -7.595 -11.341 -4.063 1.00 97.94 178 ILE A O 1
ATOM 1465 N N . PHE A 1 179 ? -5.868 -12.728 -3.679 1.00 98.12 179 PHE A N 1
ATOM 1466 C CA . PHE A 1 179 ? -6.191 -12.941 -2.269 1.00 98.12 179 PHE A CA 1
ATOM 1467 C C . PHE A 1 179 ? -6.188 -11.620 -1.482 1.00 98.12 179 PHE A C 1
ATOM 1469 O O . PHE A 1 179 ? -7.142 -11.345 -0.746 1.00 98.12 179 PHE A O 1
ATOM 1476 N N . TYR A 1 180 ? -5.178 -10.766 -1.672 1.00 98.31 180 TYR A N 1
ATOM 1477 C CA . TYR A 1 180 ? -5.118 -9.449 -1.037 1.00 98.31 180 TYR A CA 1
ATOM 1478 C C . TYR A 1 180 ? -6.269 -8.543 -1.464 1.00 98.31 180 TYR A C 1
ATOM 1480 O O . TYR A 1 180 ? -6.943 -7.981 -0.604 1.00 98.31 180 TYR A O 1
ATOM 1488 N N . GLY A 1 181 ? -6.561 -8.456 -2.761 1.00 98.19 181 GLY A N 1
ATOM 1489 C CA . GLY A 1 181 ? -7.672 -7.658 -3.277 1.00 98.19 181 GLY A CA 1
ATOM 1490 C C . GLY A 1 181 ? -9.026 -8.099 -2.719 1.00 98.19 181 GLY A C 1
ATOM 1491 O O . GLY A 1 181 ? -9.777 -7.278 -2.195 1.00 98.19 181 GLY A O 1
ATOM 1492 N N . ILE A 1 182 ? -9.329 -9.402 -2.754 1.00 98.44 182 ILE A N 1
ATOM 1493 C CA . ILE A 1 182 ? -10.602 -9.939 -2.246 1.00 98.44 182 ILE A CA 1
ATOM 1494 C C . ILE A 1 182 ? -10.740 -9.674 -0.746 1.00 98.44 182 ILE A C 1
ATOM 1496 O O . ILE A 1 182 ? -11.764 -9.160 -0.295 1.00 98.44 182 ILE A O 1
ATOM 1500 N N . THR A 1 183 ? -9.714 -10.003 0.040 1.00 98.50 183 THR A N 1
ATOM 1501 C CA . THR A 1 183 ? -9.771 -9.823 1.498 1.00 98.50 183 THR A CA 1
ATOM 1502 C C . THR A 1 183 ? -9.827 -8.349 1.894 1.00 98.50 183 THR A C 1
ATOM 1504 O O . THR A 1 183 ? -10.554 -8.011 2.828 1.00 98.50 183 THR A O 1
ATOM 1507 N N . ALA A 1 184 ? -9.157 -7.457 1.158 1.00 98.44 184 ALA A N 1
ATOM 1508 C CA . ALA A 1 184 ? -9.287 -6.013 1.328 1.00 98.44 184 ALA A CA 1
ATOM 1509 C C . ALA A 1 184 ? -10.718 -5.530 1.075 1.00 98.44 184 ALA A C 1
ATOM 1511 O O . ALA A 1 184 ? -11.277 -4.832 1.918 1.00 98.44 184 ALA A O 1
ATOM 1512 N N . ILE A 1 185 ? -11.335 -5.929 -0.043 1.00 98.31 185 ILE A N 1
ATOM 1513 C CA . ILE A 1 185 ? -12.721 -5.562 -0.368 1.00 98.31 185 ILE A CA 1
ATOM 1514 C C . ILE A 1 185 ? -13.662 -6.016 0.753 1.00 98.31 185 ILE A C 1
ATOM 1516 O O . ILE A 1 185 ? -14.457 -5.219 1.252 1.00 98.31 185 ILE A O 1
ATOM 1520 N N . VAL A 1 186 ? -13.533 -7.266 1.208 1.00 98.38 186 VAL A N 1
ATOM 1521 C CA . VAL A 1 186 ? -14.337 -7.805 2.315 1.00 98.38 186 VAL A CA 1
ATOM 1522 C C . VAL A 1 186 ? -14.122 -7.001 3.602 1.00 98.38 186 VAL A C 1
ATOM 1524 O O . VAL A 1 186 ? -15.096 -6.633 4.260 1.00 98.38 186 VAL A O 1
ATOM 1527 N N . ALA A 1 187 ? -12.875 -6.679 3.955 1.00 98.00 187 ALA A N 1
ATOM 1528 C CA . ALA A 1 187 ? -12.554 -5.898 5.147 1.00 98.00 187 ALA A CA 1
ATOM 1529 C C . ALA A 1 187 ? -13.092 -4.458 5.081 1.00 98.00 187 ALA A C 1
ATOM 1531 O O . ALA A 1 187 ? -13.607 -3.955 6.084 1.00 98.00 187 ALA A O 1
ATOM 1532 N N . ILE A 1 188 ? -13.042 -3.808 3.913 1.00 97.50 188 ILE A N 1
ATOM 1533 C CA . ILE A 1 188 ? -13.602 -2.466 3.684 1.00 97.50 188 ILE A CA 1
ATOM 1534 C C . ILE A 1 188 ? -15.124 -2.499 3.836 1.00 97.50 188 ILE A C 1
ATOM 1536 O O . ILE A 1 188 ? -15.678 -1.709 4.604 1.00 97.50 188 ILE A O 1
ATOM 1540 N N . VAL A 1 189 ? -15.801 -3.438 3.167 1.00 96.94 189 VAL A N 1
ATOM 1541 C CA . VAL A 1 189 ? -17.263 -3.602 3.248 1.00 96.94 189 VAL A CA 1
ATOM 1542 C C . VAL A 1 189 ? -17.699 -3.905 4.681 1.00 96.94 189 VAL A C 1
ATOM 1544 O O . VAL A 1 189 ? -18.662 -3.321 5.179 1.00 96.94 189 VAL A O 1
ATOM 1547 N N . TYR A 1 190 ? -16.972 -4.774 5.383 1.00 96.50 190 TYR A N 1
ATOM 1548 C CA . TYR A 1 190 ? -17.241 -5.056 6.787 1.00 96.50 190 TYR A CA 1
ATOM 1549 C C . TYR A 1 190 ? -17.079 -3.807 7.663 1.00 96.50 190 TYR A C 1
ATOM 1551 O O . TYR A 1 190 ? -17.967 -3.501 8.457 1.00 96.50 190 TYR A O 1
ATOM 1559 N N . THR A 1 191 ? -15.978 -3.068 7.509 1.00 94.56 191 THR A N 1
ATOM 1560 C CA . THR A 1 191 ? -15.638 -1.927 8.373 1.00 94.56 191 THR A CA 1
ATOM 1561 C C . THR A 1 191 ? -16.577 -0.742 8.158 1.00 94.56 191 THR A C 1
ATOM 1563 O O . THR A 1 191 ? -17.122 -0.208 9.124 1.00 94.56 191 THR A O 1
ATOM 1566 N N . TYR A 1 192 ? -16.797 -0.344 6.904 1.00 92.44 192 TYR A N 1
ATOM 1567 C CA . TYR A 1 192 ? -17.533 0.881 6.573 1.00 92.44 192 TYR A CA 1
ATOM 1568 C C . TYR A 1 192 ? -18.995 0.642 6.198 1.00 92.44 192 TYR A C 1
ATOM 1570 O O . TYR A 1 192 ? -19.791 1.573 6.283 1.00 92.44 192 TYR A O 1
ATOM 1578 N N . GLY A 1 193 ? -19.360 -0.585 5.822 1.00 90.88 193 GLY A N 1
ATOM 1579 C CA . GLY A 1 193 ? -20.745 -0.984 5.584 1.00 90.88 193 GLY A CA 1
ATOM 1580 C C . GLY A 1 193 ? -21.377 -1.583 6.838 1.00 90.88 193 GLY A C 1
ATOM 1581 O O . GLY A 1 193 ? -22.229 -0.966 7.470 1.00 90.88 193 GLY A O 1
ATOM 1582 N N . ILE A 1 194 ? -20.948 -2.789 7.222 1.00 91.69 194 ILE A N 1
ATOM 1583 C CA . ILE A 1 194 ? -21.646 -3.598 8.239 1.00 91.69 194 ILE A CA 1
ATOM 1584 C C . ILE A 1 194 ? -21.443 -3.051 9.657 1.00 91.69 194 ILE A C 1
ATOM 1586 O O . ILE A 1 194 ? -22.414 -2.821 10.379 1.00 91.69 194 ILE A O 1
ATOM 1590 N N . LYS A 1 195 ? -20.188 -2.876 10.085 1.00 89.88 195 LYS A N 1
ATOM 1591 C CA . LYS A 1 195 ? -19.837 -2.459 11.450 1.00 89.88 195 LYS A CA 1
ATOM 1592 C C . LYS A 1 195 ? -20.375 -1.062 11.750 1.00 89.88 195 LYS A C 1
ATOM 1594 O O . LYS A 1 195 ? -20.949 -0.865 12.815 1.00 89.88 195 LYS A O 1
ATOM 1599 N N . LYS A 1 196 ? -20.242 -0.134 10.798 1.00 86.19 196 LYS A N 1
ATOM 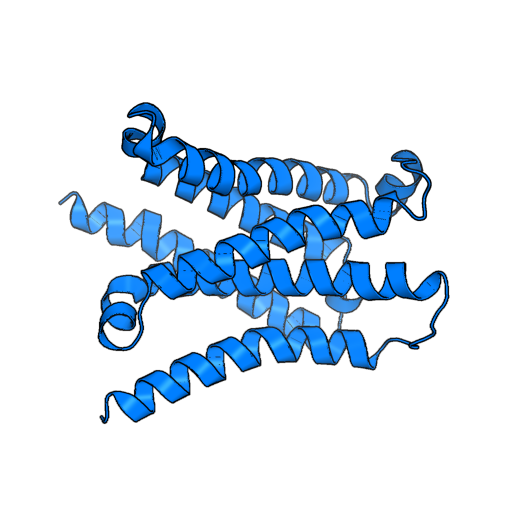1600 C CA . LYS A 1 196 ? -20.790 1.223 10.906 1.00 86.19 196 LYS A CA 1
ATOM 1601 C C . LYS A 1 196 ? -22.315 1.211 11.038 1.00 86.19 196 LYS A C 1
ATOM 1603 O O . LYS A 1 196 ? -22.835 1.724 12.017 1.00 86.19 196 LYS A O 1
ATOM 1608 N N . TYR A 1 197 ? -23.017 0.514 10.142 1.00 86.06 197 TYR A N 1
ATOM 1609 C CA . TYR A 1 197 ? -24.480 0.408 10.195 1.00 86.06 197 TYR A CA 1
ATOM 1610 C C . TYR A 1 197 ? -25.009 -0.178 11.515 1.00 86.06 197 TYR A C 1
ATOM 1612 O O . TYR A 1 197 ? -26.089 0.187 11.965 1.00 86.06 197 TYR A O 1
ATOM 1620 N N . ARG A 1 198 ? -24.264 -1.098 12.142 1.00 86.81 198 ARG A N 1
ATOM 1621 C CA . ARG A 1 198 ? -24.624 -1.658 13.454 1.00 86.81 198 ARG A CA 1
ATOM 1622 C C . ARG A 1 198 ? -24.363 -0.713 14.624 1.00 86.81 198 ARG A C 1
ATOM 1624 O O . ARG A 1 198 ? -25.011 -0.887 15.642 1.00 86.81 198 ARG A O 1
ATOM 1631 N N . ALA A 1 199 ? -23.403 0.202 14.512 1.00 82.44 199 ALA A N 1
ATOM 1632 C CA . ALA A 1 199 ? -23.092 1.169 15.564 1.00 82.44 199 ALA A CA 1
ATOM 1633 C C . ALA A 1 199 ? -24.066 2.359 15.573 1.00 82.44 199 ALA A C 1
ATOM 1635 O O . ALA A 1 199 ? -24.250 2.981 16.612 1.00 82.44 199 ALA A O 1
ATOM 1636 N N . ASP A 1 200 ? -24.684 2.650 14.425 1.00 70.94 200 ASP A N 1
ATOM 1637 C CA . ASP A 1 200 ? -25.674 3.720 14.256 1.00 70.94 200 ASP A CA 1
ATOM 1638 C C . ASP A 1 200 ? -27.111 3.283 14.645 1.00 70.94 200 ASP A C 1
ATOM 1640 O O . ASP A 1 200 ? -28.052 4.067 14.506 1.00 70.94 200 ASP A O 1
ATOM 1644 N N . LYS A 1 201 ? -27.295 2.035 15.104 1.00 58.69 201 LYS A N 1
ATOM 1645 C CA . LYS A 1 201 ? -28.548 1.493 15.658 1.00 58.69 201 LYS A CA 1
ATOM 1646 C C . LYS A 1 201 ? -28.449 1.334 17.166 1.00 58.69 201 LYS A C 1
ATOM 1648 O O . LYS A 1 201 ? -29.479 1.587 17.825 1.00 58.69 201 LYS A O 1
#

Secondary structure (DSSP, 8-state):
--HHHHHHHHHHHHHHHHHHHHHHHHHT----SSTHHHHHHHHHHHHHHHHHHHHHHHHHHTHHHHTTTS-HHHHHHHHHHHHHHHHHHHHHHHHTTTTT-HHHHHTTTHHHHHHHHHHHHHHHHHHHHHHHTTT-HHHHHTHHHHHHHHHHHHHHHHHHHHHH-GGGSSHHHHHHHHHHHHHHHHHHIIIIIIIHHHH--

Organism: NCBI:txid1802660

pLDDT: mean 95.22, std 4.78, range [58.69, 98.62]

Foldseek 3Di:
DDLQVVLVVLVVVLCCLLVVLLVVLLVVDDDDPDLVNLVSVLVSLLSNLLSLVLVVLLCLLVVVVVVVRDPVVVSCVVSLVSNVVSLVSNVVSVCVVVVNPVVVVCVLPVVLVVLSVQLSVLQVLLVVLVVCVVVDVVSVVCVLVSVVSNLVSSLSSLVSCCSRPPSLVDDDSVVSSVVSNVSSVVSSCCNNPVVVVVVVD

Sequence (201 aa):
MNKTIIKHCITIFACLAIIYPISVNVGNMSWTLNSSLIFNLFPIFGLFAFTLLWLHTISGAFESWLRKYIDFDQFVQNTSILILVSIILHPLLLLIPVGFNFNQVFTYGEKYIWLAIIGWFLLITYDIAKFLKDKYDFFAKNWTNILIISNIGFLITFFHSLGVGDDLQSGPLRTVWIFYGITAIVAIVYTYGIKKYRADK

Radius of gyration: 17.87 Å; chains: 1; bounding box: 54×41×49 Å